Protein AF-A0A9W6T6F3-F1 (afdb_monomer_lite)

Structure (mmCIF, N/CA/C/O backbone):
data_AF-A0A9W6T6F3-F1
#
_entry.id   AF-A0A9W6T6F3-F1
#
loop_
_atom_site.group_PDB
_atom_site.id
_atom_site.type_symbol
_atom_site.label_atom_id
_atom_site.label_alt_id
_atom_site.label_comp_id
_atom_site.label_asym_id
_atom_site.label_entity_id
_atom_site.label_seq_id
_atom_site.pdbx_PDB_ins_code
_atom_site.Cartn_x
_atom_site.Cartn_y
_atom_site.Cartn_z
_atom_site.occupancy
_atom_site.B_iso_or_equiv
_atom_site.auth_seq_id
_atom_site.auth_comp_id
_atom_site.auth_asym_id
_atom_site.auth_atom_id
_atom_site.pdbx_PDB_model_num
ATOM 1 N N . MET A 1 1 ? 25.263 43.872 50.327 1.00 38.81 1 MET A N 1
ATOM 2 C CA . MET A 1 1 ? 26.261 44.652 49.560 1.00 38.81 1 MET A CA 1
ATOM 3 C C . MET A 1 1 ? 26.687 43.837 48.339 1.00 38.81 1 MET A C 1
ATOM 5 O O . MET A 1 1 ? 26.817 42.629 48.491 1.00 38.81 1 MET A O 1
ATOM 9 N N . PRO A 1 2 ? 26.804 44.461 47.153 1.00 44.62 2 PRO A N 1
ATOM 10 C CA . PRO A 1 2 ? 26.973 43.804 45.848 1.00 44.62 2 PRO A CA 1
ATOM 11 C C . PRO A 1 2 ? 28.434 43.376 45.569 1.00 44.62 2 PRO A C 1
ATOM 13 O O . PRO A 1 2 ? 29.329 43.786 46.311 1.00 44.62 2 PRO A O 1
ATOM 16 N N . PRO A 1 3 ? 28.695 42.575 44.512 1.00 45.75 3 PRO A N 1
ATOM 17 C CA . PRO A 1 3 ? 30.033 42.090 44.168 1.00 45.75 3 PRO A CA 1
ATOM 18 C C . PRO A 1 3 ? 30.864 43.145 43.418 1.00 45.75 3 PRO A C 1
ATOM 20 O O . PRO A 1 3 ? 30.320 43.982 42.696 1.00 45.75 3 PRO A O 1
ATOM 23 N N . LYS A 1 4 ? 32.196 43.083 43.561 1.00 58.06 4 LYS A N 1
ATOM 24 C CA . LYS A 1 4 ? 33.154 43.895 42.794 1.00 58.06 4 LYS A CA 1
ATOM 25 C C . LYS A 1 4 ? 33.859 43.046 41.734 1.00 58.06 4 LYS A C 1
ATOM 27 O O . LYS A 1 4 ? 34.394 41.984 42.030 1.00 58.06 4 LYS A O 1
ATOM 32 N N . PHE A 1 5 ? 33.842 43.569 40.515 1.00 41.84 5 PHE A N 1
ATOM 33 C CA . PHE A 1 5 ? 34.559 43.126 39.322 1.00 41.84 5 PHE A CA 1
ATOM 34 C C . PHE A 1 5 ? 36.019 43.616 39.382 1.00 41.84 5 PHE A C 1
ATOM 36 O O . PHE A 1 5 ? 36.250 44.722 39.874 1.00 41.84 5 PHE A O 1
ATOM 43 N N . ASN A 1 6 ? 36.989 42.861 38.852 1.00 54.97 6 ASN A N 1
ATOM 44 C CA . ASN A 1 6 ? 38.306 43.412 38.502 1.00 54.97 6 ASN A CA 1
ATOM 45 C C . ASN A 1 6 ? 38.870 42.745 37.223 1.00 54.97 6 ASN A C 1
ATOM 47 O O . ASN A 1 6 ? 39.080 41.531 37.242 1.00 54.97 6 ASN A O 1
ATOM 51 N N . PRO A 1 7 ? 39.079 43.494 36.121 1.00 57.28 7 PRO A N 1
ATOM 52 C CA . PRO A 1 7 ? 39.635 43.013 34.855 1.00 57.28 7 PRO A CA 1
ATOM 53 C C . PRO A 1 7 ? 41.119 43.406 34.674 1.00 57.28 7 PRO A C 1
ATOM 55 O O . PRO A 1 7 ? 41.606 44.311 35.344 1.00 57.28 7 PRO A O 1
ATOM 58 N N . ASN A 1 8 ? 41.777 42.796 33.680 1.00 40.31 8 ASN A N 1
ATOM 59 C CA . ASN A 1 8 ? 43.206 42.883 33.303 1.00 40.31 8 ASN A CA 1
ATOM 60 C C . ASN A 1 8 ? 44.077 41.883 34.084 1.00 40.31 8 ASN A C 1
ATOM 62 O O . ASN A 1 8 ? 44.026 41.832 35.302 1.00 40.31 8 ASN A O 1
ATOM 66 N N . VAL A 1 9 ? 44.870 41.019 33.442 1.00 48.56 9 VAL A N 1
ATOM 67 C CA . VAL A 1 9 ? 45.949 41.384 32.513 1.00 48.56 9 VAL A CA 1
ATOM 68 C C . VAL A 1 9 ? 46.144 40.306 31.429 1.00 48.56 9 VAL A C 1
ATOM 70 O O . VAL A 1 9 ? 46.293 39.126 31.733 1.00 48.56 9 VAL A O 1
ATOM 73 N N . ASN A 1 10 ? 46.178 40.744 30.166 1.00 43.97 10 ASN A N 1
ATOM 74 C CA . ASN A 1 10 ? 46.785 40.036 29.037 1.00 43.97 10 ASN A CA 1
ATOM 75 C C . ASN A 1 10 ? 48.295 40.301 29.048 1.00 43.97 10 ASN A C 1
ATOM 77 O O . ASN A 1 10 ? 48.679 41.467 28.954 1.00 43.97 10 ASN A O 1
ATOM 81 N N . THR A 1 11 ? 49.132 39.261 29.022 1.00 49.41 11 THR A N 1
ATOM 82 C CA . THR A 1 11 ? 50.500 39.403 28.500 1.00 49.41 11 THR A CA 1
ATOM 83 C C . THR A 1 11 ? 50.929 38.145 27.752 1.00 49.41 11 THR A C 1
ATOM 85 O O . THR A 1 11 ? 51.064 37.062 28.311 1.00 49.41 11 THR A O 1
ATOM 88 N N . PHE A 1 12 ? 51.120 38.338 26.455 1.00 34.88 12 PHE A N 1
ATOM 89 C CA . PHE A 1 12 ? 51.755 37.466 25.480 1.00 34.88 12 PHE A CA 1
ATOM 90 C C . PHE A 1 12 ? 53.239 37.848 25.414 1.00 34.88 12 PHE A C 1
ATOM 92 O O . PHE A 1 12 ? 53.493 39.040 25.276 1.00 34.88 12 PHE A O 1
ATOM 99 N N . GLN A 1 13 ? 54.187 36.899 25.446 1.00 39.44 13 GLN A N 1
ATOM 100 C CA . GLN A 1 13 ? 55.297 36.872 24.473 1.00 39.44 13 GLN A CA 1
ATOM 101 C C . GLN A 1 13 ? 56.114 35.553 24.508 1.00 39.44 13 GLN A C 1
ATOM 103 O O . GLN A 1 13 ? 56.280 34.991 25.589 1.00 39.44 13 GLN A O 1
ATOM 108 N N . PRO A 1 14 ? 56.623 35.064 23.351 1.00 52.16 14 PRO A N 1
ATOM 109 C CA . PRO A 1 14 ? 57.268 33.760 23.170 1.00 52.16 14 PRO A CA 1
ATOM 110 C C . PRO A 1 14 ? 58.794 33.844 22.917 1.00 52.16 14 PRO A C 1
ATOM 112 O O . PRO A 1 14 ? 59.341 34.928 22.725 1.00 52.16 14 PRO A O 1
ATOM 115 N N . GLY A 1 15 ? 59.457 32.683 22.840 1.00 31.61 15 GLY A N 1
ATOM 116 C CA . GLY A 1 15 ? 60.858 32.497 22.412 1.00 31.61 15 GLY A CA 1
ATOM 117 C C . GLY A 1 15 ? 61.603 31.536 23.352 1.00 31.61 15 GLY A C 1
ATOM 118 O O . GLY A 1 15 ? 61.347 31.548 24.547 1.00 31.61 15 GLY A O 1
ATOM 119 N N . GLY A 1 16 ? 62.497 30.652 22.922 1.00 32.59 16 GLY A N 1
ATOM 120 C CA . GLY A 1 16 ? 63.113 30.443 21.622 1.00 32.59 16 GLY A CA 1
ATOM 121 C C . GLY A 1 16 ? 64.000 29.191 21.658 1.00 32.59 16 GLY A C 1
ATOM 122 O O . GLY A 1 16 ? 64.003 28.436 22.630 1.00 32.59 16 GLY A O 1
ATOM 123 N N . ASP A 1 17 ? 64.699 29.000 20.549 1.00 36.06 17 ASP A N 1
ATOM 124 C CA . ASP A 1 17 ? 65.473 27.842 20.110 1.00 36.06 17 ASP A CA 1
ATOM 125 C C . ASP A 1 17 ? 66.563 27.331 21.076 1.00 36.06 17 ASP A C 1
ATOM 127 O O . ASP A 1 17 ? 67.180 28.103 21.807 1.00 36.06 17 ASP A O 1
ATOM 131 N N . ASN A 1 18 ? 66.946 26.054 20.926 1.00 36.19 18 ASN A N 1
ATOM 132 C CA . ASN A 1 18 ? 68.147 25.639 20.168 1.00 36.19 18 ASN A CA 1
ATOM 133 C C . ASN A 1 18 ? 68.889 24.424 20.788 1.00 36.19 18 ASN A C 1
ATOM 135 O O . ASN A 1 18 ? 68.938 24.263 22.001 1.00 36.19 18 ASN A O 1
ATOM 139 N N . GLN A 1 19 ? 69.570 23.682 19.902 1.00 37.19 19 GLN A N 1
ATOM 140 C CA . GLN A 1 19 ? 70.743 22.802 20.110 1.00 37.19 19 GLN A CA 1
ATOM 141 C C . GLN A 1 19 ? 70.561 21.270 20.252 1.00 37.19 19 GLN A C 1
ATOM 143 O O . GLN A 1 19 ? 70.257 20.715 21.302 1.00 37.19 19 GLN A O 1
ATOM 148 N N . ASN A 1 20 ? 70.882 20.611 19.129 1.00 37.75 20 ASN A N 1
ATOM 149 C CA . ASN A 1 20 ? 71.510 19.283 18.955 1.00 37.75 20 ASN A CA 1
ATOM 150 C C . ASN A 1 20 ? 72.975 19.306 19.502 1.00 37.75 20 ASN A C 1
ATOM 152 O O . ASN A 1 20 ? 73.460 20.430 19.676 1.00 37.75 20 ASN A O 1
ATOM 156 N N . PRO A 1 21 ? 73.747 18.191 19.678 1.00 48.75 21 PRO A N 1
ATOM 157 C CA . PRO A 1 21 ? 73.997 17.180 18.624 1.00 48.75 21 PRO A CA 1
ATOM 158 C C . PRO A 1 21 ? 74.399 15.729 19.064 1.00 48.75 21 PRO A C 1
ATOM 160 O O . PRO A 1 21 ? 74.490 15.418 20.244 1.00 48.75 21 PRO A O 1
ATOM 163 N N . GLU A 1 22 ? 74.705 14.895 18.047 1.00 34.09 22 GLU A N 1
ATOM 164 C CA . GLU A 1 22 ? 75.455 13.605 18.034 1.00 34.09 22 GLU A CA 1
ATOM 165 C C . GLU A 1 22 ? 74.744 12.343 18.591 1.00 34.09 22 GLU A C 1
ATOM 167 O O . GLU A 1 22 ? 74.244 12.331 19.702 1.00 34.09 22 GLU A O 1
ATOM 172 N N . GLY A 1 23 ? 74.658 11.189 17.912 1.00 32.69 23 GLY A N 1
ATOM 173 C CA . GLY A 1 23 ? 75.193 10.749 16.628 1.00 32.69 23 GLY A CA 1
ATOM 174 C C . GLY A 1 23 ? 74.804 9.289 16.297 1.00 32.69 23 GLY A C 1
ATOM 175 O O . GLY A 1 23 ? 74.279 8.549 17.123 1.00 32.69 23 GLY A O 1
ATOM 176 N N . SER A 1 24 ? 75.160 8.888 15.074 1.00 33.44 24 SER A N 1
ATOM 177 C CA . SER A 1 24 ? 75.267 7.525 14.517 1.00 33.44 24 SER A CA 1
ATOM 178 C C . SER A 1 24 ? 74.012 6.738 14.068 1.00 33.44 24 SER A C 1
ATOM 180 O O . SER A 1 24 ? 73.214 6.238 14.847 1.00 33.44 24 SER A O 1
ATOM 182 N N . ASN A 1 25 ? 74.037 6.496 12.750 1.00 34.97 25 ASN A N 1
ATOM 183 C CA . ASN A 1 25 ? 73.780 5.246 12.028 1.00 34.97 25 ASN A CA 1
ATOM 184 C C . ASN A 1 25 ? 72.387 4.879 11.470 1.00 34.97 25 ASN A C 1
ATOM 186 O O . ASN A 1 25 ? 71.413 4.664 12.174 1.00 34.97 25 ASN A O 1
ATOM 190 N N . GLN A 1 26 ? 72.458 4.628 10.153 1.00 41.91 26 GLN A N 1
ATOM 191 C CA . GLN A 1 26 ? 71.658 3.748 9.293 1.00 41.91 26 GLN A CA 1
ATOM 192 C C . GLN A 1 26 ? 70.387 4.306 8.631 1.00 41.91 26 GLN A C 1
ATOM 194 O O . GLN A 1 26 ? 69.263 4.217 9.106 1.00 41.91 26 GLN A O 1
ATOM 199 N N . GLN A 1 27 ? 70.653 4.844 7.434 1.00 36.38 27 GLN A N 1
ATOM 200 C CA . GLN A 1 27 ? 69.949 4.623 6.168 1.00 36.38 27 GLN A CA 1
ATOM 201 C C . GLN A 1 27 ? 68.833 3.565 6.161 1.00 36.38 27 GLN A C 1
ATOM 203 O O . GLN A 1 27 ? 69.082 2.389 6.408 1.00 36.38 27 GLN A O 1
ATOM 208 N N . GLY A 1 28 ? 67.691 3.969 5.599 1.00 30.72 28 GLY A N 1
ATOM 209 C CA . GLY A 1 28 ? 67.061 3.177 4.541 1.00 30.72 28 GLY A CA 1
ATOM 210 C C . GLY A 1 28 ? 65.558 2.961 4.675 1.00 30.72 28 GLY A C 1
ATOM 211 O O . GLY A 1 28 ? 65.130 1.992 5.279 1.00 30.72 28 GLY A O 1
ATOM 212 N N . TYR A 1 29 ? 64.805 3.806 3.966 1.00 35.41 29 TYR A N 1
ATOM 213 C CA . TYR A 1 29 ? 63.426 3.619 3.494 1.00 35.41 29 TYR A CA 1
ATOM 214 C C . TYR A 1 29 ? 62.253 3.771 4.487 1.00 35.41 29 TYR A C 1
ATOM 216 O O . TYR A 1 29 ? 61.856 2.870 5.218 1.00 35.41 29 TYR A O 1
ATOM 224 N N . GLN A 1 30 ? 61.652 4.967 4.377 1.00 34.34 30 GLN A N 1
ATOM 225 C CA . GLN A 1 30 ? 60.239 5.329 4.581 1.00 34.34 30 GLN A CA 1
ATOM 226 C C . GLN A 1 30 ? 59.302 4.207 4.087 1.00 34.34 30 GLN A C 1
ATOM 228 O O . GLN A 1 30 ? 59.566 3.620 3.043 1.00 34.34 30 GLN A O 1
ATOM 233 N N . GLY A 1 31 ? 58.214 3.828 4.763 1.00 32.81 31 GLY A N 1
ATOM 234 C CA . GLY A 1 31 ? 57.145 4.631 5.380 1.00 32.81 31 GLY A CA 1
ATOM 235 C C . GLY A 1 31 ? 55.850 4.297 4.607 1.00 32.81 31 GLY A C 1
ATOM 236 O O . GLY A 1 31 ? 55.905 4.127 3.399 1.00 32.81 31 GLY A O 1
ATOM 237 N N . SER A 1 32 ? 54.651 4.134 5.157 1.00 32.06 32 SER A N 1
ATOM 238 C CA . SER A 1 32 ? 54.105 4.399 6.480 1.00 32.06 32 SER A CA 1
ATOM 239 C C . SER A 1 32 ? 52.787 3.612 6.600 1.00 32.06 32 SER A C 1
ATOM 241 O O . SER A 1 32 ? 51.941 3.688 5.710 1.00 32.06 32 SER A O 1
ATOM 243 N N . ASN A 1 33 ? 52.615 2.876 7.699 1.00 37.41 33 ASN A N 1
ATOM 244 C CA . ASN A 1 33 ? 51.303 2.530 8.247 1.00 37.41 33 ASN A CA 1
ATOM 245 C C . ASN A 1 33 ? 50.855 3.717 9.108 1.00 37.41 33 ASN A C 1
ATOM 247 O O . ASN A 1 33 ? 51.635 4.191 9.932 1.00 37.41 33 ASN A O 1
ATOM 251 N N . GLY A 1 34 ? 49.603 4.159 8.985 1.00 29.22 34 GLY A N 1
A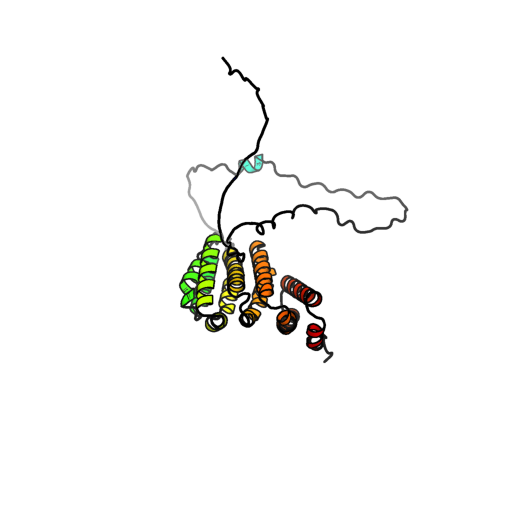TOM 252 C CA . GLY A 1 34 ? 49.098 5.243 9.826 1.00 29.22 34 GLY A CA 1
ATOM 253 C C . GLY A 1 34 ? 47.594 5.446 9.747 1.00 29.22 34 GLY A C 1
ATOM 254 O O . GLY A 1 34 ? 47.107 6.206 8.920 1.00 29.22 34 GLY A O 1
ATOM 255 N N . TYR A 1 35 ? 46.888 4.773 10.653 1.00 30.55 35 TYR A N 1
ATOM 256 C CA . TYR A 1 35 ? 45.537 5.092 11.118 1.00 30.55 35 TYR A CA 1
ATOM 257 C C . TYR A 1 35 ? 45.376 6.579 11.484 1.00 30.55 35 TYR A C 1
ATOM 259 O O . TYR A 1 35 ? 46.282 7.157 12.082 1.00 30.55 35 TYR A O 1
ATOM 267 N N . GLY A 1 36 ? 44.176 7.143 11.286 1.00 28.41 36 GLY A N 1
ATOM 268 C CA . GLY A 1 36 ? 43.765 8.333 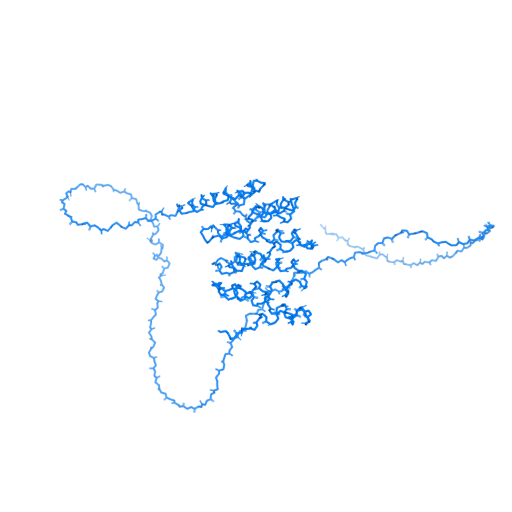12.041 1.00 28.41 36 GLY A CA 1
ATOM 269 C C . GLY A 1 36 ? 42.682 9.221 11.426 1.00 28.41 36 GLY A C 1
ATOM 270 O O . GLY A 1 36 ? 43.001 10.194 10.766 1.00 28.41 36 GLY A O 1
ATOM 271 N N . ASN A 1 37 ? 41.428 8.911 11.768 1.00 29.97 37 ASN A N 1
ATOM 272 C CA . ASN A 1 37 ? 40.358 9.815 12.224 1.00 29.97 37 ASN A CA 1
ATOM 273 C C . ASN A 1 37 ? 39.870 11.054 11.429 1.00 29.97 37 ASN A C 1
ATOM 275 O O . ASN A 1 37 ? 40.621 11.939 11.042 1.00 29.97 37 ASN A O 1
ATOM 279 N N . ASN A 1 38 ? 38.533 11.178 11.491 1.00 29.81 38 ASN A N 1
ATOM 280 C CA . ASN A 1 38 ? 37.675 12.371 11.409 1.00 29.81 38 ASN A CA 1
ATOM 281 C C . ASN A 1 38 ? 37.393 12.984 10.023 1.00 29.81 38 ASN A C 1
ATOM 283 O O . ASN A 1 38 ? 38.204 13.724 9.485 1.00 29.81 38 ASN A O 1
ATOM 287 N N . ASN A 1 39 ? 36.138 12.891 9.553 1.00 32.25 39 ASN A N 1
ATOM 288 C CA . ASN A 1 39 ? 35.155 13.922 9.914 1.00 32.25 39 ASN A CA 1
ATOM 289 C C . ASN A 1 39 ? 33.702 13.590 9.529 1.00 32.25 39 ASN A C 1
ATOM 291 O O . ASN A 1 39 ? 33.406 13.021 8.483 1.00 32.25 39 ASN A O 1
ATOM 295 N N . ASN A 1 40 ? 32.814 14.030 10.417 1.00 32.44 40 ASN A N 1
ATOM 296 C CA . ASN A 1 40 ? 31.362 14.096 10.307 1.00 32.44 40 ASN A CA 1
ATOM 297 C C . ASN A 1 40 ? 30.883 14.962 9.131 1.00 32.44 40 ASN A C 1
ATOM 299 O O . ASN A 1 40 ? 31.429 16.044 8.927 1.00 32.44 40 ASN A O 1
ATOM 303 N N . ASN A 1 41 ? 29.792 14.551 8.472 1.00 30.83 41 ASN A N 1
ATOM 304 C CA . ASN A 1 41 ? 28.571 15.347 8.220 1.00 30.83 41 ASN A CA 1
ATOM 305 C C . ASN A 1 41 ? 27.832 14.824 6.986 1.00 30.83 41 ASN A C 1
ATOM 307 O O . ASN A 1 41 ? 28.167 15.242 5.894 1.00 30.83 41 ASN A O 1
ATOM 311 N N . TYR A 1 42 ? 26.784 14.015 7.164 1.00 31.08 42 TYR A N 1
ATOM 312 C CA . TYR A 1 42 ? 25.580 14.058 6.315 1.00 31.08 42 TYR A CA 1
ATOM 313 C C . TYR A 1 42 ? 24.388 13.518 7.119 1.00 31.08 42 TYR A C 1
ATOM 315 O O . TYR A 1 42 ? 23.842 12.449 6.867 1.00 31.08 42 TYR A O 1
ATOM 323 N N . GLN A 1 43 ? 23.991 14.277 8.141 1.00 32.59 43 GLN A N 1
ATOM 324 C CA . GLN A 1 43 ? 22.685 14.153 8.783 1.00 32.59 43 GLN A CA 1
ATOM 325 C C . GLN A 1 43 ? 22.115 15.559 9.009 1.00 32.59 43 GLN A C 1
ATOM 327 O O . GLN A 1 43 ? 22.799 16.418 9.555 1.00 32.59 43 GLN A O 1
ATOM 332 N N . LYS A 1 44 ? 20.832 15.720 8.647 1.00 31.38 44 LYS A N 1
ATOM 333 C CA . LYS A 1 44 ? 19.933 16.890 8.787 1.00 31.38 44 LYS A CA 1
ATOM 334 C C . LYS A 1 44 ? 19.927 17.903 7.633 1.00 31.38 44 LYS A C 1
ATOM 336 O O . LYS A 1 44 ? 20.756 18.800 7.576 1.00 31.38 44 LYS A O 1
ATOM 341 N N . ASN A 1 45 ? 18.876 17.833 6.807 1.00 29.98 45 ASN A N 1
ATOM 342 C CA . ASN A 1 45 ? 17.872 18.907 6.693 1.00 29.98 45 ASN A CA 1
ATOM 343 C C . ASN A 1 45 ? 16.725 18.509 5.742 1.00 29.98 45 ASN A C 1
ATOM 345 O O . ASN A 1 45 ? 16.771 18.782 4.552 1.00 29.98 45 ASN A O 1
ATOM 349 N N . TYR A 1 46 ? 15.655 17.928 6.289 1.00 31.06 46 TYR A N 1
ATOM 350 C CA . TYR A 1 46 ? 14.319 18.000 5.685 1.00 31.06 46 TYR A CA 1
ATOM 351 C C . TYR A 1 46 ? 13.319 18.349 6.782 1.00 31.06 46 TYR A C 1
ATOM 353 O O . TYR A 1 46 ? 12.622 17.488 7.308 1.00 31.06 46 TYR A O 1
ATOM 361 N N . ASN A 1 47 ? 13.303 19.624 7.178 1.00 33.59 47 ASN A N 1
ATOM 362 C CA . ASN A 1 47 ? 12.115 20.235 7.766 1.00 33.59 47 ASN A CA 1
ATOM 363 C C . ASN A 1 47 ? 12.194 21.772 7.708 1.00 33.59 47 ASN A C 1
ATOM 365 O O . ASN A 1 47 ? 12.783 22.394 8.591 1.00 33.59 47 ASN A O 1
ATOM 369 N N . LYS A 1 48 ? 11.607 22.389 6.672 1.00 30.42 48 LYS A N 1
ATOM 370 C CA . LYS A 1 48 ? 11.008 23.735 6.745 1.00 30.42 48 LYS A CA 1
ATOM 371 C C . LYS A 1 48 ? 10.247 24.086 5.462 1.00 30.42 48 LYS A C 1
ATOM 373 O O . LYS A 1 48 ? 10.735 23.839 4.369 1.00 30.42 48 LYS A O 1
ATOM 378 N N . ASN A 1 49 ? 9.110 24.755 5.664 1.00 30.58 49 ASN A N 1
ATOM 379 C CA . ASN A 1 49 ? 8.267 25.487 4.709 1.00 30.58 49 ASN A CA 1
ATOM 380 C C . ASN A 1 49 ? 7.194 24.715 3.928 1.00 30.58 49 ASN A C 1
ATOM 382 O O . ASN A 1 49 ? 7.288 24.532 2.724 1.00 30.58 49 ASN A O 1
ATOM 386 N N . TYR A 1 50 ? 6.072 24.455 4.605 1.00 29.36 50 TYR A N 1
ATOM 387 C CA . TYR A 1 50 ? 4.745 24.612 3.997 1.00 29.36 50 TYR A CA 1
ATOM 388 C C . TYR A 1 50 ? 3.858 25.436 4.932 1.00 29.36 50 TYR A C 1
ATOM 390 O O . TYR A 1 50 ? 3.049 24.900 5.683 1.00 29.36 50 TYR A O 1
ATOM 398 N N . ASN A 1 51 ? 4.050 26.756 4.913 1.00 33.50 51 ASN A N 1
ATOM 399 C CA . ASN A 1 51 ? 3.008 27.697 5.309 1.00 33.50 51 ASN A CA 1
ATOM 400 C C . ASN A 1 51 ? 3.258 29.057 4.643 1.00 33.50 51 ASN A C 1
ATOM 402 O O . ASN A 1 51 ? 4.010 29.871 5.168 1.00 33.50 51 ASN A O 1
ATOM 406 N N . ASN A 1 52 ? 2.709 29.239 3.440 1.00 31.92 52 ASN A N 1
ATOM 407 C CA . ASN A 1 52 ? 2.249 30.514 2.874 1.00 31.92 52 ASN A CA 1
ATOM 408 C C . ASN A 1 52 ? 1.957 30.326 1.384 1.00 31.92 52 ASN A C 1
ATOM 410 O O . ASN A 1 52 ? 2.856 30.440 0.558 1.00 31.92 52 ASN A O 1
ATOM 414 N N . ASN A 1 53 ? 0.695 30.069 1.042 1.00 29.78 53 ASN A N 1
ATOM 415 C CA . ASN A 1 53 ? 0.105 30.705 -0.133 1.00 29.78 53 ASN A CA 1
ATOM 416 C C . ASN A 1 53 ? -1.426 30.645 -0.057 1.00 29.78 53 ASN A C 1
ATOM 418 O O . ASN A 1 53 ? -2.081 29.810 -0.674 1.00 29.78 53 ASN A O 1
ATOM 422 N N . GLN A 1 54 ? -2.005 31.534 0.750 1.00 34.78 54 GLN A N 1
ATOM 423 C CA . GLN A 1 54 ? -3.297 32.100 0.391 1.00 34.78 54 GLN A CA 1
ATOM 424 C C . GLN A 1 54 ? -3.014 33.397 -0.355 1.00 34.78 54 GLN A C 1
ATOM 426 O O . GLN A 1 54 ? -2.658 34.384 0.281 1.00 34.78 54 GLN A O 1
ATOM 431 N N . GLN A 1 55 ? -3.185 33.398 -1.675 1.00 34.25 55 GLN A N 1
ATOM 432 C CA . GLN A 1 55 ? -3.542 34.607 -2.411 1.00 34.25 55 GLN A CA 1
ATOM 433 C C . GLN A 1 55 ? -4.119 34.267 -3.794 1.00 34.25 55 GLN A C 1
ATOM 435 O O . GLN A 1 55 ? -3.443 33.770 -4.682 1.00 34.25 55 GLN A O 1
ATOM 440 N N . GLN A 1 56 ? -5.418 34.561 -3.902 1.00 30.95 56 GLN A N 1
ATOM 441 C CA . GLN A 1 56 ? -6.084 35.212 -5.032 1.00 30.95 56 GLN A CA 1
ATOM 442 C C . GLN A 1 56 ? -6.007 34.555 -6.420 1.00 30.95 56 GLN A C 1
ATOM 444 O O . GLN A 1 56 ? -5.173 34.881 -7.255 1.00 30.95 56 GLN A O 1
ATOM 449 N N . TYR A 1 57 ? -7.046 33.775 -6.725 1.00 30.16 57 TYR A N 1
ATOM 450 C CA . TYR A 1 57 ? -7.580 33.680 -8.083 1.00 30.16 57 TYR A CA 1
ATOM 451 C C . TYR A 1 57 ? -8.459 34.915 -8.359 1.00 30.16 57 TYR A C 1
ATOM 453 O O . TYR A 1 57 ? -9.553 35.030 -7.805 1.00 30.16 57 TYR A O 1
ATOM 461 N N . GLN A 1 58 ? -7.997 35.835 -9.210 1.00 31.78 58 GLN A N 1
ATOM 462 C CA . GLN A 1 58 ? -8.841 36.845 -9.861 1.00 31.78 58 GLN A CA 1
ATOM 463 C C . GLN A 1 58 ? -8.956 36.508 -11.349 1.00 31.78 58 GLN A C 1
ATOM 465 O O . GLN A 1 58 ? -7.983 36.567 -12.095 1.00 31.78 58 GLN A O 1
ATOM 470 N N . GLY A 1 59 ? -10.166 36.121 -11.755 1.00 31.39 59 GLY A N 1
ATOM 471 C CA . GLY A 1 59 ? -10.552 35.924 -13.146 1.00 31.39 59 GLY A CA 1
ATOM 472 C C . GLY A 1 59 ? -10.988 37.231 -13.817 1.00 31.39 59 GLY A C 1
ATOM 473 O O . GLY A 1 59 ? -11.571 38.111 -13.188 1.00 31.39 59 GLY A O 1
ATOM 474 N N . TYR A 1 60 ? -10.678 37.294 -15.110 1.00 32.50 60 TYR A N 1
ATOM 475 C CA . TYR A 1 60 ? -10.994 38.284 -16.140 1.00 32.50 60 TYR A CA 1
ATOM 476 C C . TYR A 1 60 ? -12.349 39.008 -16.032 1.00 32.50 60 TYR A C 1
ATOM 478 O O . TYR A 1 60 ? -13.379 38.368 -15.840 1.00 32.50 60 TYR A O 1
ATOM 486 N N . ASN A 1 61 ? -12.361 40.316 -16.343 1.00 32.84 61 ASN A N 1
ATOM 487 C CA . ASN A 1 61 ? -13.339 40.870 -17.291 1.00 32.84 61 ASN A CA 1
ATOM 488 C C . ASN A 1 61 ? -12.968 42.265 -17.824 1.00 32.84 61 ASN A C 1
ATOM 490 O O . ASN A 1 61 ? -12.698 43.203 -17.073 1.00 32.84 61 ASN A O 1
ATOM 494 N N . ALA A 1 62 ? -13.007 42.380 -19.153 1.00 33.16 62 ALA A N 1
ATOM 495 C CA . ALA A 1 62 ? -12.879 43.614 -19.913 1.00 33.16 62 ALA A CA 1
ATOM 496 C C . ALA A 1 62 ? -14.124 44.501 -19.728 1.00 33.16 62 ALA A C 1
ATOM 498 O O . ALA A 1 62 ? -15.256 44.018 -19.746 1.00 33.16 62 ALA A O 1
ATOM 499 N N . ARG A 1 63 ? -13.912 45.810 -19.555 1.00 30.80 63 ARG A N 1
ATOM 500 C CA . ARG A 1 63 ? -14.964 46.831 -19.457 1.00 30.80 63 ARG A CA 1
ATOM 501 C C . ARG A 1 63 ? -15.116 47.578 -20.781 1.00 30.80 63 ARG A C 1
ATOM 503 O O . ARG A 1 63 ? -14.180 48.240 -21.217 1.00 30.80 63 ARG A O 1
ATOM 510 N N . THR A 1 64 ? -16.327 47.576 -21.326 1.00 34.31 64 THR A N 1
ATOM 511 C CA . THR A 1 64 ? -16.888 48.679 -22.121 1.00 34.31 64 THR A CA 1
ATOM 512 C C . THR A 1 64 ? -17.888 49.463 -21.250 1.00 34.31 64 THR A C 1
ATOM 514 O O . THR A 1 64 ? -18.488 48.873 -20.347 1.00 34.31 64 THR A O 1
ATOM 517 N N . PRO A 1 65 ? -18.059 50.789 -21.433 1.00 43.09 65 PRO A N 1
ATOM 518 C CA . PRO A 1 65 ? -18.923 51.598 -20.571 1.00 43.09 65 PRO A CA 1
ATOM 519 C C . PRO A 1 65 ? -20.278 51.942 -21.216 1.00 43.09 65 PRO A C 1
ATOM 521 O O . PRO A 1 65 ? -20.333 52.148 -22.425 1.00 43.09 65 PRO A O 1
ATOM 524 N N . THR A 1 66 ? -21.323 52.075 -20.373 1.00 34.81 66 THR A N 1
ATOM 525 C CA . THR A 1 66 ? -22.577 52.902 -20.444 1.00 34.81 66 THR A CA 1
ATOM 526 C C . THR A 1 66 ? -23.824 52.128 -19.910 1.00 34.81 66 THR A C 1
ATOM 528 O O . THR A 1 66 ? -23.695 50.944 -19.615 1.00 34.81 66 THR A O 1
ATOM 531 N N . PRO A 1 67 ? -24.997 52.754 -19.632 1.00 42.69 67 PRO A N 1
ATOM 532 C CA . PRO A 1 67 ? -25.269 53.567 -18.436 1.00 42.69 67 PRO A CA 1
ATOM 533 C C . PRO A 1 67 ? -26.602 53.231 -17.690 1.00 42.69 67 PRO A C 1
ATOM 535 O O . PRO A 1 67 ? -27.521 52.652 -18.246 1.00 42.69 67 PRO A O 1
ATOM 538 N N . LYS A 1 68 ? -26.710 53.715 -16.436 1.00 34.28 68 LYS A N 1
ATOM 539 C CA . LYS A 1 68 ? -27.916 54.102 -15.647 1.00 34.28 68 LYS A CA 1
ATOM 540 C C . LYS A 1 68 ? -29.166 53.181 -15.589 1.00 34.28 68 LYS A C 1
ATOM 542 O O . LYS A 1 68 ? -29.962 53.149 -16.516 1.00 34.28 68 LYS A O 1
ATOM 547 N N . GLY A 1 69 ? -29.482 52.725 -14.364 1.00 33.25 69 GLY A N 1
ATOM 548 C CA . GLY A 1 69 ? -30.852 52.759 -13.811 1.00 33.25 69 GLY A CA 1
ATOM 549 C C . GLY A 1 69 ? -31.447 51.434 -13.306 1.00 33.25 69 GLY A C 1
ATOM 550 O O . GLY A 1 69 ? -31.851 50.618 -14.119 1.00 33.25 69 GLY A O 1
ATOM 551 N N . ALA A 1 70 ? -31.551 51.264 -11.974 1.00 33.19 70 ALA A N 1
ATOM 552 C CA . ALA A 1 70 ? -32.684 50.670 -11.220 1.00 33.19 70 ALA A CA 1
ATOM 553 C C . ALA A 1 70 ? -32.248 50.215 -9.798 1.00 33.19 70 ALA A C 1
ATOM 555 O O . ALA A 1 70 ? -31.209 49.568 -9.666 1.00 33.19 70 ALA A O 1
ATOM 556 N N . PRO A 1 71 ? -33.012 50.503 -8.722 1.00 38.03 71 PRO A N 1
ATOM 557 C CA . PRO A 1 71 ? -32.697 50.033 -7.370 1.00 38.03 71 PRO A CA 1
ATOM 558 C C . PRO A 1 71 ? -33.253 48.621 -7.093 1.00 38.03 71 PRO A C 1
ATOM 560 O O . PRO A 1 71 ? -34.448 48.374 -7.258 1.00 38.03 71 PRO A O 1
ATOM 563 N N . ILE A 1 72 ? -32.412 47.707 -6.591 1.00 37.34 72 ILE A N 1
ATOM 564 C CA . ILE A 1 72 ? -32.835 46.396 -6.064 1.00 37.34 72 ILE A CA 1
ATOM 565 C C . ILE A 1 72 ? -33.019 46.493 -4.541 1.00 37.34 72 ILE A C 1
ATOM 567 O O . ILE A 1 72 ? -32.114 46.889 -3.808 1.00 37.34 72 ILE A O 1
ATOM 571 N N . LYS A 1 73 ? -34.215 46.124 -4.067 1.00 37.53 73 LYS A N 1
ATOM 572 C CA . LYS A 1 73 ? -34.609 46.067 -2.649 1.00 37.53 73 LYS A CA 1
ATOM 573 C C . LYS A 1 73 ? -33.858 44.948 -1.912 1.00 37.53 73 LYS A C 1
ATOM 575 O O . LYS A 1 73 ? -33.995 43.780 -2.265 1.00 37.53 73 LYS A O 1
ATOM 580 N N . ALA A 1 74 ? -33.142 45.293 -0.842 1.00 33.62 74 ALA A N 1
ATOM 581 C CA . ALA A 1 74 ? -32.550 44.337 0.093 1.00 33.62 74 ALA A CA 1
ATOM 582 C C . ALA A 1 74 ? -33.619 43.751 1.042 1.00 33.62 74 ALA A C 1
ATOM 584 O O . ALA A 1 74 ? -34.358 44.494 1.692 1.00 33.62 74 ALA A O 1
ATOM 585 N N . LYS A 1 75 ? -33.696 42.417 1.145 1.00 41.22 75 LYS A N 1
ATOM 586 C CA . LYS A 1 75 ? -34.473 41.712 2.178 1.00 41.22 75 LYS A CA 1
ATOM 587 C C . LYS A 1 75 ? -33.609 41.523 3.438 1.00 41.22 75 LYS A C 1
ATOM 589 O O . LYS A 1 75 ? -32.558 40.894 3.373 1.00 41.22 75 LYS A O 1
ATOM 594 N N . LYS A 1 76 ? -34.094 42.062 4.569 1.00 38.72 76 LYS A N 1
ATOM 595 C CA . LYS A 1 76 ? -33.790 41.674 5.972 1.00 38.72 76 LYS A CA 1
ATOM 596 C C . LYS A 1 76 ? -33.757 40.136 6.086 1.00 38.72 76 LYS A C 1
ATOM 598 O O . LYS A 1 76 ? -34.603 39.500 5.473 1.00 38.72 76 LYS A O 1
ATOM 603 N N . GLY A 1 77 ? -32.888 39.449 6.823 1.00 31.80 77 GLY A N 1
ATOM 604 C CA . GLY A 1 77 ? -32.129 39.774 8.030 1.00 31.80 77 GLY A CA 1
ATOM 605 C C . GLY A 1 77 ? -32.410 38.647 9.037 1.00 31.80 77 GLY A C 1
ATOM 606 O O . GLY A 1 77 ? -33.484 38.640 9.631 1.00 31.80 77 GLY A O 1
ATOM 607 N N . ASN A 1 78 ? -31.498 37.678 9.191 1.00 41.88 78 ASN A N 1
ATOM 608 C CA . ASN A 1 78 ? -31.617 36.622 10.205 1.00 41.88 78 ASN A CA 1
ATOM 609 C C . ASN A 1 78 ? -31.202 37.191 11.569 1.00 41.88 78 ASN A C 1
ATOM 611 O O . ASN A 1 78 ? -30.056 37.603 11.746 1.00 41.88 78 ASN A O 1
ATOM 615 N N . LYS A 1 79 ? -32.138 37.232 12.524 1.00 45.81 79 LYS A N 1
ATOM 616 C CA . LYS A 1 79 ? -31.858 37.559 13.928 1.00 45.81 79 LYS A CA 1
ATOM 617 C C . LYS A 1 79 ? -31.137 36.380 14.585 1.00 45.81 79 LYS A C 1
ATOM 619 O O . LYS A 1 79 ? -31.621 35.254 14.516 1.00 45.81 79 LYS A O 1
ATOM 624 N N . MET A 1 80 ? -30.003 36.657 15.222 1.00 46.94 80 MET A N 1
ATOM 625 C CA . MET A 1 80 ? -29.339 35.725 16.133 1.00 46.94 80 MET A CA 1
ATOM 626 C C . MET A 1 80 ? -30.129 35.649 17.445 1.00 46.94 80 MET A C 1
ATOM 628 O O . MET A 1 80 ? -30.584 36.674 17.952 1.00 46.94 80 MET A O 1
ATOM 632 N N . VAL A 1 81 ? -30.318 34.433 17.953 1.00 56.38 81 VAL A N 1
ATOM 633 C CA . VAL A 1 81 ? -30.971 34.154 19.239 1.00 56.38 81 VAL A CA 1
ATOM 634 C C . VAL A 1 81 ? -30.012 34.556 20.365 1.00 56.38 81 VAL A C 1
ATOM 636 O O . VAL A 1 81 ? -28.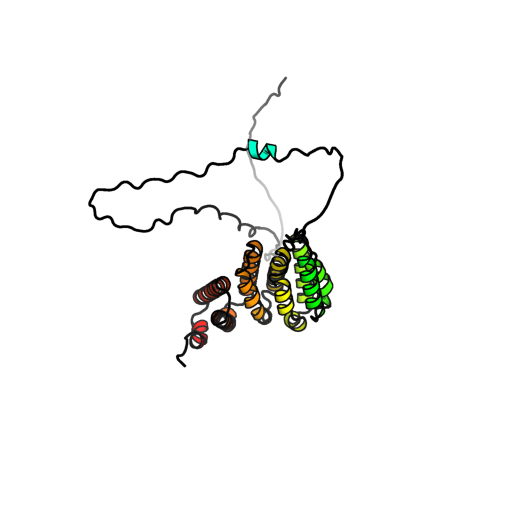815 34.284 20.272 1.00 56.38 81 VAL A O 1
ATOM 639 N N . SER A 1 82 ? -30.522 35.260 21.381 1.00 61.81 82 SER A N 1
ATOM 640 C CA . SER A 1 82 ? -29.723 35.766 22.506 1.00 61.81 82 SER A CA 1
ATOM 641 C C . SER A 1 82 ? -29.237 34.623 23.398 1.00 61.81 82 SER A C 1
ATOM 643 O O . SER A 1 82 ? -29.953 33.646 23.611 1.00 61.81 82 SER A O 1
ATOM 645 N N . ILE A 1 83 ? -28.039 34.784 23.965 1.00 53.66 83 ILE A N 1
ATOM 646 C CA . ILE A 1 83 ? -27.415 33.849 24.912 1.00 53.66 83 ILE A CA 1
ATOM 647 C C . ILE A 1 83 ? -28.301 33.596 26.151 1.00 53.66 83 ILE A C 1
ATOM 649 O O . ILE A 1 83 ? -28.256 32.518 26.740 1.00 53.66 83 ILE A O 1
ATOM 653 N N . ASP A 1 84 ? -29.167 34.554 26.490 1.00 64.62 84 ASP A N 1
ATOM 654 C CA . ASP A 1 84 ? -30.081 34.472 27.633 1.00 64.62 84 ASP A CA 1
ATOM 655 C C . ASP A 1 84 ? -31.231 33.472 27.413 1.00 64.62 84 ASP A C 1
ATOM 657 O O . ASP A 1 84 ? -31.684 32.836 28.365 1.00 64.62 84 ASP A O 1
ATOM 661 N N . ASP A 1 85 ? -31.670 33.270 26.162 1.00 59.81 85 ASP A N 1
ATOM 662 C CA . ASP A 1 85 ? -32.687 32.257 25.827 1.00 59.81 85 ASP A CA 1
ATOM 663 C C . ASP A 1 85 ? -32.110 30.836 25.906 1.00 59.81 85 ASP A C 1
ATOM 665 O O . ASP A 1 85 ? -32.820 29.887 26.236 1.00 59.81 85 ASP A O 1
ATOM 669 N N . PHE A 1 86 ? -30.805 30.679 25.661 1.00 60.38 86 PHE A N 1
ATOM 670 C CA . PHE A 1 86 ? -30.119 29.394 25.801 1.00 60.38 86 PHE A CA 1
ATOM 671 C C . PHE A 1 86 ? -29.955 29.001 27.276 1.00 60.38 86 PHE A C 1
ATOM 673 O O . PHE A 1 86 ? -30.164 27.844 27.636 1.00 60.38 86 PHE A O 1
ATOM 680 N N . LEU A 1 87 ? -29.667 29.964 28.154 1.00 58.28 87 LEU A N 1
ATOM 681 C CA . LEU A 1 87 ? -29.487 29.709 29.587 1.00 58.28 87 LEU A CA 1
ATOM 682 C C . LEU A 1 87 ? -30.795 29.332 30.302 1.00 58.28 87 LEU A C 1
ATOM 684 O O . LEU A 1 87 ? -30.771 28.500 31.205 1.00 58.28 87 LEU A O 1
ATOM 688 N N . LYS A 1 88 ? -31.949 29.834 29.842 1.00 60.25 88 LYS A N 1
ATOM 689 C CA . LYS A 1 88 ? -33.269 29.458 30.385 1.00 60.25 88 LYS A CA 1
ATOM 690 C C . LYS A 1 88 ? -33.696 28.014 30.115 1.00 60.25 88 LYS A C 1
ATOM 692 O O . LYS A 1 88 ? -34.644 27.546 30.735 1.00 60.25 88 LYS A O 1
ATOM 697 N N . THR A 1 89 ? -33.023 27.298 29.214 1.00 59.25 89 THR A N 1
ATOM 698 C CA . THR A 1 89 ? -33.347 25.889 28.912 1.00 59.25 89 THR A CA 1
ATOM 699 C C . THR A 1 89 ? -32.528 24.877 29.718 1.00 59.25 89 THR A C 1
ATOM 701 O O . THR A 1 89 ? -32.724 23.678 29.541 1.00 59.25 89 THR A O 1
ATOM 704 N N . GLN A 1 90 ? -31.641 25.328 30.618 1.00 46.38 90 GLN A N 1
ATOM 705 C CA . GLN A 1 90 ? -30.771 24.449 31.413 1.00 46.38 90 GLN A CA 1
ATOM 706 C C . GLN A 1 90 ? -31.118 24.344 32.909 1.00 46.38 90 GLN A C 1
ATOM 708 O O . GLN A 1 90 ? -30.356 23.728 33.653 1.00 46.38 90 GLN A O 1
ATOM 713 N N . GLU A 1 91 ? -32.250 24.873 33.379 1.00 40.53 91 GLU A N 1
ATOM 714 C CA . GLU A 1 91 ? -32.640 24.668 34.782 1.00 40.53 91 GLU A CA 1
ATOM 715 C C . GLU A 1 91 ? -33.333 23.301 35.000 1.00 40.53 91 GLU A C 1
ATOM 717 O O . GLU A 1 91 ? -34.274 22.965 34.274 1.00 40.53 91 GLU A O 1
ATOM 722 N N . PRO A 1 92 ? -32.894 22.487 35.984 1.00 40.25 92 PRO A N 1
ATOM 723 C CA . PRO A 1 92 ? -33.512 21.204 36.308 1.00 40.25 92 PRO A CA 1
ATOM 724 C C . PRO A 1 92 ? -34.780 21.389 37.159 1.00 40.25 92 PRO A C 1
ATOM 726 O O . PRO A 1 92 ? -34.742 21.988 38.231 1.00 40.25 92 PRO A O 1
ATOM 729 N N . ALA A 1 93 ? -35.901 20.830 36.697 1.00 39.72 93 ALA A N 1
ATOM 730 C CA . ALA A 1 93 ? -37.175 20.842 37.414 1.00 39.72 93 ALA A CA 1
ATOM 731 C C . ALA A 1 93 ? -37.191 19.845 38.592 1.00 39.72 93 ALA A C 1
ATOM 733 O O . ALA A 1 93 ? -36.857 18.669 38.439 1.00 39.72 93 ALA A O 1
ATOM 734 N N . THR A 1 94 ? -37.624 20.316 39.762 1.00 35.75 94 THR A N 1
ATOM 735 C CA . THR A 1 94 ? -37.992 19.520 40.946 1.00 35.75 94 THR A CA 1
ATOM 736 C C . THR A 1 94 ? -39.369 18.852 40.774 1.00 35.75 94 THR A C 1
ATOM 738 O O . THR A 1 94 ? -40.243 19.464 40.161 1.00 35.75 94 THR A O 1
ATOM 741 N N . PRO A 1 95 ? -39.613 17.640 41.317 1.00 43.56 95 PRO A N 1
ATOM 742 C CA . PRO A 1 95 ? -40.903 16.959 41.187 1.00 43.56 95 PRO A CA 1
ATOM 743 C C . PRO A 1 95 ? -41.854 17.246 42.368 1.00 43.56 95 PRO A C 1
ATOM 745 O O . PRO A 1 95 ? -41.466 17.087 43.524 1.00 43.56 95 PRO A O 1
ATOM 748 N N . GLU A 1 96 ? -43.115 17.576 42.071 1.00 37.50 96 GLU A N 1
ATOM 749 C CA . GLU A 1 96 ? -44.265 17.492 42.994 1.00 37.50 96 GLU A CA 1
ATOM 750 C C . GLU A 1 96 ? -45.281 16.435 42.490 1.00 37.50 96 GLU A C 1
ATOM 752 O O . GLU A 1 96 ? -45.334 16.199 41.277 1.00 37.50 96 GLU A O 1
ATOM 757 N N . PRO A 1 97 ? -46.065 15.769 43.370 1.00 47.59 97 PRO A N 1
ATOM 758 C CA . PRO A 1 97 ? -46.980 14.684 42.992 1.00 47.59 97 PRO A CA 1
ATOM 759 C C . PRO A 1 97 ? -48.482 15.067 42.996 1.00 47.59 97 PRO A C 1
ATOM 761 O O . PRO A 1 97 ? -48.858 16.131 43.473 1.00 47.59 97 PRO A O 1
ATOM 764 N N . GLU A 1 98 ? -49.314 14.101 42.556 1.00 35.66 98 GLU A N 1
ATOM 765 C CA . GLU A 1 98 ? -50.802 14.022 42.549 1.00 35.66 98 GLU A CA 1
ATOM 766 C C . GLU A 1 98 ? -51.486 14.558 41.262 1.00 35.66 98 GLU A C 1
ATOM 768 O O . GLU A 1 98 ? -51.100 15.585 40.730 1.00 35.66 98 GLU A O 1
ATOM 773 N N . SER A 1 99 ? -52.495 13.938 40.628 1.00 32.66 99 SER A N 1
ATOM 774 C CA . SER A 1 99 ? -53.515 12.951 41.020 1.00 32.66 99 SER A CA 1
ATOM 775 C C . SER A 1 99 ? -54.143 12.260 39.777 1.00 32.66 99 SER A C 1
ATOM 777 O O . SER A 1 99 ? -53.862 12.605 38.631 1.00 32.66 99 SER A O 1
ATOM 779 N N . LEU A 1 100 ? -54.970 11.242 40.036 1.00 35.16 100 LEU A N 1
ATOM 780 C CA . LEU A 1 100 ? -55.647 10.305 39.123 1.00 35.16 100 LEU A CA 1
ATOM 781 C C . LEU A 1 100 ? -56.823 10.925 38.325 1.00 35.16 100 LEU A C 1
ATOM 783 O O . LEU A 1 100 ? -57.515 11.782 38.863 1.00 35.16 100 LEU A O 1
ATOM 787 N N . VAL A 1 101 ? -57.130 10.375 37.130 1.00 32.56 101 VAL A N 1
ATOM 788 C CA . VAL A 1 101 ? -58.457 9.846 36.672 1.00 32.56 101 VAL A CA 1
ATOM 789 C C . VAL A 1 101 ? -58.668 9.919 35.131 1.00 32.56 101 VAL A C 1
ATOM 791 O O . VAL A 1 101 ? -58.561 10.974 34.522 1.00 32.56 101 VAL A O 1
ATOM 794 N N . ALA A 1 102 ? -59.086 8.763 34.582 1.00 33.34 102 ALA A N 1
ATOM 795 C CA . ALA A 1 102 ? -59.899 8.465 33.379 1.00 33.34 102 ALA A CA 1
ATOM 796 C C . ALA A 1 102 ? -59.333 8.506 31.929 1.00 33.34 102 ALA A C 1
ATOM 798 O O . ALA A 1 102 ? -58.949 9.527 31.376 1.00 33.34 102 ALA A O 1
ATOM 799 N N . THR A 1 103 ? -59.427 7.321 31.308 1.00 37.16 103 THR A N 1
ATOM 800 C CA . THR A 1 103 ? -59.373 6.891 29.886 1.00 37.16 103 THR A CA 1
ATOM 801 C C . THR A 1 103 ? -60.672 7.212 29.105 1.00 37.16 103 THR A C 1
ATOM 803 O O . THR A 1 103 ? -61.623 7.633 29.764 1.00 37.16 103 THR A O 1
ATOM 806 N N . PRO A 1 104 ? -60.873 6.805 27.822 1.00 54.50 104 PRO A N 1
ATOM 807 C CA . PRO A 1 104 ? -59.963 6.458 26.706 1.00 54.50 104 PRO A CA 1
ATOM 808 C C . PRO A 1 104 ? -60.293 7.246 25.405 1.00 54.50 104 PRO A C 1
ATOM 810 O O . PRO A 1 104 ? -61.391 7.758 25.266 1.00 54.50 104 PRO A O 1
ATOM 813 N N . ASP A 1 105 ? -59.391 7.289 24.417 1.00 33.25 105 ASP A N 1
ATOM 814 C CA . ASP A 1 105 ? -59.775 7.050 23.012 1.00 33.25 105 ASP A CA 1
ATOM 815 C C . ASP A 1 105 ? -58.559 6.934 22.083 1.00 33.25 105 ASP A C 1
ATOM 817 O O . ASP A 1 105 ? -57.538 7.609 22.202 1.00 33.25 105 ASP A O 1
ATOM 821 N N . SER A 1 106 ? -58.696 5.984 21.171 1.00 40.38 106 SER A N 1
ATOM 822 C CA . SER A 1 106 ? -57.779 5.541 20.130 1.00 40.38 106 SER A CA 1
ATOM 823 C C . SER A 1 106 ? -57.297 6.645 19.180 1.00 40.38 106 SER A C 1
ATOM 825 O O . SER A 1 106 ? -58.122 7.354 18.618 1.00 40.38 106 SER A O 1
ATOM 827 N N . LEU A 1 107 ? -56.002 6.662 18.839 1.00 37.38 107 LEU A N 1
ATOM 828 C CA . LEU A 1 107 ? -55.560 6.329 17.477 1.00 37.38 107 LEU A CA 1
ATOM 829 C C . LEU A 1 107 ? -54.040 6.102 17.413 1.00 37.38 107 LEU A C 1
ATOM 831 O O . LEU A 1 107 ? -53.222 6.813 17.986 1.00 37.38 107 LEU A O 1
ATOM 835 N N . SER A 1 108 ? -53.705 5.039 16.701 1.00 42.53 108 SER A N 1
ATOM 836 C CA . SER A 1 108 ? -52.401 4.435 16.475 1.00 42.53 108 SER A CA 1
ATOM 837 C C . SER A 1 108 ? -51.433 5.282 15.644 1.00 42.53 108 SER A C 1
ATOM 839 O O . SER A 1 108 ? -51.818 5.821 14.609 1.00 42.53 108 SER A O 1
ATOM 841 N N . GLY A 1 109 ? -50.143 5.182 15.981 1.00 43.41 109 GLY A N 1
ATOM 842 C CA . GLY A 1 109 ? -49.112 5.018 14.953 1.00 43.41 109 GLY A CA 1
ATOM 843 C C . GLY A 1 109 ? -48.163 6.185 14.716 1.00 43.41 109 GLY A C 1
ATOM 844 O O . GLY A 1 109 ? -47.999 6.589 13.576 1.00 43.41 109 GLY A O 1
ATOM 845 N N . MET A 1 110 ? -47.458 6.663 15.742 1.00 45.81 110 MET A N 1
ATOM 846 C CA . MET A 1 110 ? -46.181 7.364 15.549 1.00 45.81 110 MET A CA 1
ATOM 847 C C . MET A 1 110 ? -45.206 6.954 16.654 1.00 45.81 110 MET A C 1
ATOM 849 O O . MET A 1 110 ? -45.007 7.641 17.650 1.00 45.81 110 MET A O 1
ATOM 853 N N . SER A 1 111 ? -44.603 5.777 16.480 1.00 42.84 111 SER A N 1
ATOM 854 C CA . SER A 1 111 ? -43.378 5.415 17.187 1.00 42.84 111 SER A CA 1
ATOM 855 C C . SER A 1 111 ? -42.240 6.229 16.580 1.00 42.84 111 SER A C 1
ATOM 857 O O . SER A 1 111 ? -41.659 5.835 15.573 1.00 42.84 111 SER A O 1
ATOM 859 N N . THR A 1 112 ? -41.923 7.379 17.163 1.00 52.31 112 THR A N 1
ATOM 860 C CA . THR A 1 112 ? -40.622 8.016 16.945 1.00 52.31 112 THR A CA 1
ATOM 861 C C . THR A 1 112 ? -39.588 7.096 17.598 1.00 52.31 112 THR A C 1
ATOM 863 O O . THR A 1 112 ? -39.629 6.948 18.823 1.00 52.31 112 THR A O 1
ATOM 866 N N . PRO A 1 113 ? -38.690 6.412 16.861 1.00 43.28 113 PRO A N 1
ATOM 867 C CA . PRO A 1 113 ? -37.671 5.628 17.528 1.00 43.28 113 PRO A CA 1
ATOM 868 C C . PRO A 1 113 ? -36.703 6.625 18.158 1.00 43.28 113 PRO A C 1
ATOM 870 O O . PRO A 1 113 ? -36.001 7.355 17.459 1.00 43.28 113 PRO A O 1
ATOM 873 N N . MET A 1 114 ? -36.661 6.664 19.489 1.00 44.75 114 MET A N 1
ATOM 874 C CA . MET A 1 114 ? -35.504 7.211 20.181 1.00 44.75 114 MET A CA 1
ATOM 875 C C . MET A 1 114 ? -34.311 6.330 19.820 1.00 44.75 114 MET A C 1
ATOM 877 O O . MET A 1 114 ? -34.102 5.259 20.390 1.00 44.75 114 MET A O 1
ATOM 881 N N . SER A 1 115 ? -33.536 6.752 18.828 1.00 43.16 115 SER A N 1
ATOM 882 C CA . SER A 1 115 ? -32.273 6.118 18.499 1.00 43.16 115 SER A CA 1
ATOM 883 C C . SER A 1 115 ? -31.236 6.493 19.558 1.00 43.16 115 SER A C 1
ATOM 885 O O . SER A 1 115 ? -30.360 7.317 19.318 1.00 43.16 115 SER A O 1
ATOM 887 N N . HIS A 1 116 ? -31.249 5.786 20.687 1.00 43.22 116 HIS A N 1
ATOM 888 C CA . HIS A 1 116 ? -30.016 5.450 21.410 1.00 43.22 116 HIS A CA 1
ATOM 889 C C . HIS A 1 116 ? -29.236 4.348 20.659 1.00 43.22 116 HIS A C 1
ATOM 891 O O . HIS A 1 116 ? -28.655 3.446 21.250 1.00 43.22 116 HIS A O 1
ATOM 897 N N . ALA A 1 117 ? -29.220 4.410 19.323 1.00 47.69 117 ALA A N 1
ATOM 898 C CA . ALA A 1 117 ? -28.509 3.494 18.438 1.00 47.69 117 ALA A CA 1
ATOM 899 C C . ALA A 1 117 ? -27.134 4.069 18.069 1.00 47.69 117 ALA A C 1
ATOM 901 O O . ALA A 1 117 ? -26.742 4.117 16.907 1.00 47.69 117 ALA A O 1
ATOM 902 N N . ALA A 1 118 ? -26.393 4.527 19.070 1.00 49.69 118 ALA A N 1
ATOM 903 C CA . ALA A 1 118 ? -24.961 4.721 18.949 1.00 49.69 118 ALA A CA 1
ATOM 904 C C . ALA A 1 118 ? -24.314 3.523 19.649 1.00 49.69 118 ALA A C 1
ATOM 906 O O . ALA A 1 118 ? -24.250 3.533 20.873 1.00 49.69 118 ALA A O 1
ATOM 907 N N . SER A 1 119 ? -23.937 2.475 18.892 1.00 46.53 119 SER A N 1
ATOM 908 C CA . SER A 1 119 ? -22.810 1.536 19.163 1.00 46.53 119 SER A CA 1
ATOM 909 C C . SER A 1 119 ? -22.979 0.113 18.599 1.00 46.53 119 SER A C 1
ATOM 911 O O . SER A 1 119 ? -22.010 -0.640 18.561 1.00 46.53 119 SER A O 1
ATOM 913 N N . THR A 1 120 ? -24.150 -0.294 18.106 1.00 47.25 120 THR A N 1
ATOM 914 C CA . THR A 1 120 ? -24.375 -1.696 17.683 1.00 47.25 120 THR A CA 1
ATOM 915 C C . THR A 1 120 ? -23.824 -2.049 16.294 1.00 47.25 120 THR A C 1
ATOM 917 O O . THR A 1 120 ? -23.576 -3.220 16.015 1.00 47.25 120 THR A O 1
ATOM 920 N N . SER A 1 121 ? -23.582 -1.067 15.418 1.00 50.75 121 SER A N 1
ATOM 921 C CA . SER A 1 121 ? -23.039 -1.310 14.068 1.00 50.75 121 SER A CA 1
ATOM 922 C C . SER A 1 121 ? -21.533 -1.599 14.063 1.00 50.75 121 SER A C 1
ATOM 924 O O . SER A 1 121 ? -21.065 -2.395 13.247 1.00 50.75 121 SER A O 1
ATOM 926 N N . SER A 1 122 ? -20.787 -1.006 14.999 1.00 54.97 122 SER A N 1
ATOM 927 C CA . SER A 1 122 ? -19.338 -1.178 15.154 1.00 54.97 122 SER A CA 1
ATOM 928 C C . SER A 1 122 ? -18.967 -2.610 15.551 1.00 54.97 122 SER A C 1
ATOM 930 O O . SER A 1 122 ? -17.986 -3.161 15.060 1.00 54.97 122 SER A O 1
ATOM 932 N N . LEU A 1 123 ? -19.779 -3.251 16.398 1.00 56.56 123 LEU A N 1
ATOM 933 C CA . LEU A 1 123 ? -19.546 -4.629 16.847 1.00 56.56 123 LEU A CA 1
ATOM 934 C C . LEU A 1 123 ? -19.741 -5.643 15.707 1.00 56.56 123 LEU A C 1
ATOM 936 O O . LEU A 1 123 ? -18.930 -6.553 15.530 1.00 56.56 123 LEU A O 1
ATOM 940 N N . ALA A 1 124 ? -20.774 -5.455 14.882 1.00 60.59 124 ALA A N 1
ATOM 941 C CA . ALA A 1 124 ? -21.053 -6.335 13.747 1.00 60.59 124 ALA A CA 1
ATOM 942 C C . ALA A 1 124 ? -19.999 -6.216 12.626 1.00 60.59 124 ALA A C 1
ATOM 944 O O . ALA A 1 124 ? -19.647 -7.214 11.983 1.00 60.59 124 ALA A O 1
ATOM 945 N N . SER A 1 125 ? -19.464 -5.010 12.384 1.00 61.84 125 SER A N 1
ATOM 946 C CA . SER A 1 125 ? -18.424 -4.791 11.372 1.00 61.84 125 SER A CA 1
ATOM 947 C C . SER A 1 125 ? -17.075 -5.388 11.783 1.00 61.84 125 SER A C 1
ATOM 949 O O . SER A 1 125 ? -16.434 -6.016 10.937 1.00 61.84 125 SER A O 1
ATOM 951 N N . MET A 1 126 ? -16.699 -5.293 13.063 1.00 69.06 126 MET A N 1
ATOM 952 C CA . MET A 1 126 ? -15.484 -5.916 13.609 1.00 69.06 126 MET A CA 1
ATOM 953 C C . MET A 1 126 ? -15.561 -7.447 13.617 1.00 69.06 126 MET A C 1
ATOM 955 O O . MET A 1 126 ? -14.621 -8.112 13.190 1.00 69.06 126 MET A O 1
ATOM 959 N N . ALA A 1 127 ? -16.702 -8.027 14.007 1.00 72.75 127 ALA A N 1
ATOM 960 C CA . ALA A 1 127 ? -16.899 -9.477 13.943 1.00 72.75 127 ALA A CA 1
ATOM 961 C C . ALA A 1 127 ? -16.745 -10.008 12.506 1.00 72.75 127 ALA A C 1
ATOM 963 O O . ALA A 1 127 ? -16.046 -10.992 12.269 1.00 72.75 127 ALA A O 1
ATOM 964 N N . SER A 1 128 ? -17.317 -9.296 11.528 1.00 70.56 128 SER A N 1
ATOM 965 C CA . SER A 1 128 ? -17.181 -9.645 10.108 1.00 70.56 128 SER A CA 1
ATOM 966 C C . SER A 1 128 ? -15.730 -9.593 9.613 1.00 70.56 128 SER A C 1
ATOM 968 O O . SER A 1 128 ? -15.355 -10.375 8.740 1.00 70.56 128 SER A O 1
ATOM 970 N N . LEU A 1 129 ? -14.936 -8.643 10.117 1.00 76.50 129 LEU A N 1
ATOM 971 C CA . LEU A 1 129 ? -13.522 -8.494 9.777 1.00 76.50 129 LEU A CA 1
ATOM 972 C C . LEU A 1 129 ? -12.702 -9.652 10.353 1.00 76.50 129 LEU A C 1
ATOM 974 O O . LEU A 1 129 ? -11.954 -10.288 9.614 1.00 76.50 129 LEU A O 1
ATOM 978 N N . ASN A 1 130 ? -12.932 -9.998 11.621 1.00 79.25 130 ASN A N 1
ATOM 979 C CA . ASN A 1 130 ? -12.301 -11.151 12.259 1.00 79.25 130 ASN A CA 1
ATOM 980 C C . ASN A 1 130 ? -12.620 -12.461 11.532 1.00 79.25 130 ASN A C 1
ATOM 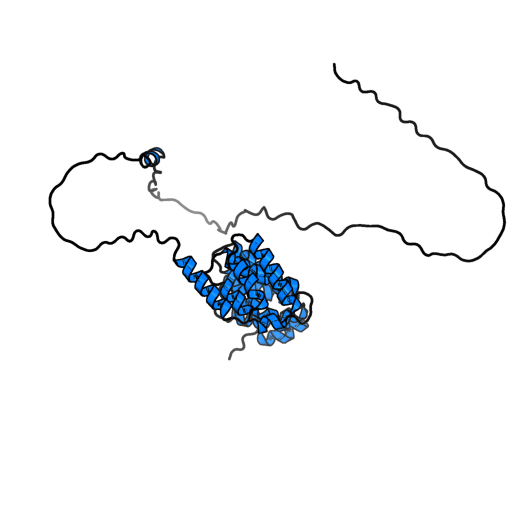982 O O . ASN A 1 130 ? -11.709 -13.236 11.254 1.00 79.25 130 ASN A O 1
ATOM 986 N N . THR A 1 131 ? -13.876 -12.692 11.136 1.00 79.25 131 THR A N 1
ATOM 987 C CA . THR A 1 131 ? -14.228 -13.864 10.318 1.00 79.25 131 THR A CA 1
ATOM 988 C C . THR A 1 131 ? -13.526 -13.852 8.959 1.00 79.25 131 THR A C 1
ATOM 990 O O . THR A 1 131 ? -13.127 -14.906 8.474 1.00 79.25 131 THR A O 1
ATOM 993 N N . ALA A 1 132 ? -13.372 -12.685 8.323 1.00 76.56 132 ALA A N 1
ATOM 994 C CA . ALA A 1 132 ? -12.665 -12.583 7.049 1.00 76.56 132 ALA A CA 1
ATOM 995 C C . ALA A 1 132 ? -11.176 -12.922 7.199 1.00 76.56 132 ALA A C 1
ATOM 997 O O . ALA A 1 132 ? -10.666 -13.682 6.389 1.00 76.56 132 ALA A O 1
ATOM 998 N N . LEU A 1 133 ? -10.503 -12.430 8.244 1.00 78.69 133 LEU A N 1
ATOM 999 C CA . LEU A 1 133 ? -9.089 -12.736 8.484 1.00 78.69 133 LEU A CA 1
ATOM 1000 C C . LEU A 1 133 ? -8.860 -14.184 8.930 1.00 78.69 133 LEU A C 1
ATOM 1002 O O . LEU A 1 133 ? -7.880 -14.787 8.517 1.00 78.69 133 LEU A O 1
ATOM 1006 N N . GLN A 1 134 ? -9.773 -14.773 9.708 1.00 74.94 134 GLN A N 1
ATOM 1007 C CA . GLN A 1 134 ? -9.699 -16.190 10.096 1.00 74.94 134 GLN A CA 1
ATOM 1008 C C . GLN A 1 134 ? -9.804 -17.152 8.907 1.00 74.94 134 GLN A C 1
ATOM 1010 O O . GLN A 1 134 ? -9.335 -18.281 8.998 1.00 74.94 134 GLN A O 1
ATOM 1015 N N . LYS A 1 135 ? -10.438 -16.725 7.810 1.00 73.94 135 LYS A N 1
ATOM 1016 C CA . LYS A 1 135 ? -10.521 -17.511 6.572 1.00 73.94 135 LYS A CA 1
ATOM 1017 C C . LYS A 1 135 ? -9.238 -17.458 5.741 1.00 73.94 135 LYS A C 1
ATOM 1019 O O . LYS A 1 135 ? -9.095 -18.277 4.841 1.00 73.94 135 LYS A O 1
ATOM 1024 N N . LEU A 1 136 ? -8.347 -16.506 6.011 1.00 76.00 136 LEU A N 1
ATOM 1025 C CA . LEU A 1 136 ? -7.076 -16.361 5.305 1.00 76.00 136 LEU A CA 1
ATOM 1026 C C . LEU A 1 136 ? -6.004 -17.204 6.011 1.00 76.00 136 LEU A C 1
ATOM 1028 O O . LEU A 1 136 ? -5.988 -17.311 7.237 1.00 76.00 136 LEU A O 1
ATOM 1032 N N . SER A 1 137 ? -5.089 -17.792 5.243 1.00 66.44 137 SER A N 1
ATOM 1033 C CA . SER A 1 137 ? -3.958 -18.615 5.704 1.00 66.44 137 SER A CA 1
ATOM 1034 C C . SER A 1 137 ? -2.835 -17.780 6.349 1.00 66.44 137 SER A C 1
ATOM 1036 O O . SER A 1 137 ? -1.670 -17.902 5.991 1.00 66.44 137 SER A O 1
ATOM 1038 N N . VAL A 1 138 ? -3.176 -16.916 7.309 1.00 73.81 138 VAL A N 1
ATOM 1039 C CA . VAL A 1 138 ? -2.279 -15.928 7.946 1.00 73.81 138 VAL A CA 1
ATOM 1040 C C . VAL A 1 138 ? -1.808 -16.353 9.344 1.00 73.81 138 VAL A C 1
ATOM 1042 O O . VAL A 1 138 ? -1.623 -15.505 10.215 1.00 73.81 138 VAL A O 1
ATOM 1045 N N . GLU A 1 139 ? -1.643 -17.654 9.606 1.00 78.31 139 GLU A N 1
ATOM 1046 C CA . GLU A 1 139 ? -1.364 -18.173 10.962 1.00 78.31 139 GLU A CA 1
ATOM 1047 C C . GLU A 1 139 ? -0.202 -17.453 11.686 1.00 78.31 139 GLU A C 1
ATOM 1049 O O . GLU A 1 139 ? -0.421 -17.019 12.819 1.00 78.31 139 GLU A O 1
ATOM 1054 N N . PRO A 1 140 ? 0.963 -17.175 11.056 1.00 87.38 140 PRO A N 1
ATOM 1055 C CA . PRO A 1 140 ? 2.048 -16.437 11.717 1.00 87.38 140 PRO A CA 1
ATOM 1056 C C . PRO A 1 140 ? 1.709 -14.983 12.079 1.00 87.38 140 PRO A C 1
ATOM 1058 O O . PRO A 1 140 ? 2.327 -14.418 12.973 1.00 87.38 140 PRO A O 1
ATOM 1061 N N . LEU A 1 141 ? 0.745 -14.365 11.390 1.00 91.62 141 LEU A N 1
ATOM 1062 C CA . LEU A 1 141 ? 0.400 -12.944 11.534 1.00 91.62 141 LEU A CA 1
ATOM 1063 C C . LEU A 1 141 ? -0.854 -12.709 12.380 1.00 91.62 141 LEU A C 1
ATOM 1065 O O . LEU A 1 141 ? -1.192 -11.570 12.698 1.00 91.62 141 LEU A O 1
ATOM 1069 N N . LYS A 1 142 ? -1.585 -13.772 12.721 1.00 89.31 142 LYS A N 1
ATOM 1070 C CA . LYS A 1 142 ? -2.931 -13.700 13.297 1.00 89.31 142 LYS A CA 1
ATOM 1071 C C . LYS A 1 142 ? -2.991 -12.887 14.587 1.00 89.31 142 LYS A C 1
ATOM 1073 O O . LYS A 1 142 ? -3.899 -12.075 14.742 1.00 89.31 142 LYS A O 1
ATOM 1078 N N . ALA A 1 143 ? -2.027 -13.080 15.487 1.00 91.00 143 ALA A N 1
ATOM 1079 C CA . ALA A 1 143 ? -1.957 -12.339 16.744 1.00 91.00 143 ALA A CA 1
ATOM 1080 C C . ALA A 1 143 ? -1.791 -10.832 16.492 1.00 91.00 143 ALA A C 1
ATOM 1082 O O . ALA A 1 143 ? -2.605 -10.036 16.961 1.00 91.00 143 ALA A O 1
ATOM 1083 N N . ASN A 1 144 ? -0.815 -10.452 15.664 1.00 94.62 144 ASN A N 1
ATOM 1084 C CA . ASN A 1 144 ? -0.559 -9.055 15.325 1.00 94.62 144 ASN A CA 1
ATOM 1085 C C . ASN A 1 144 ? -1.734 -8.418 14.571 1.00 94.62 144 ASN A C 1
ATOM 1087 O O . ASN A 1 144 ? -2.099 -7.278 14.836 1.00 94.62 144 ASN A O 1
ATOM 1091 N N . LEU A 1 145 ? -2.397 -9.157 13.675 1.00 93.12 145 LEU A N 1
ATOM 1092 C CA . LEU A 1 145 ? -3.583 -8.677 12.957 1.00 93.12 145 LEU A CA 1
ATOM 1093 C C . LEU A 1 145 ? -4.793 -8.457 13.880 1.00 93.12 145 LEU A C 1
ATOM 1095 O O . LEU A 1 145 ? -5.613 -7.573 13.620 1.00 93.12 145 LEU A O 1
ATOM 1099 N N . ILE A 1 146 ? -4.929 -9.241 14.951 1.00 91.31 146 ILE A N 1
ATOM 1100 C CA . ILE A 1 146 ? -5.954 -9.022 15.981 1.00 91.31 146 ILE A CA 1
ATOM 1101 C C . ILE A 1 146 ? -5.603 -7.784 16.815 1.00 91.31 146 ILE A C 1
ATOM 1103 O O . ILE A 1 146 ? -6.465 -6.934 17.038 1.00 91.31 146 ILE A O 1
ATOM 1107 N N . ASN A 1 147 ? -4.345 -7.629 17.223 1.00 93.31 147 ASN A N 1
ATOM 1108 C CA . ASN A 1 147 ? -3.898 -6.454 17.973 1.00 93.31 147 ASN A CA 1
ATOM 1109 C C . ASN A 1 147 ? -4.014 -5.162 17.152 1.00 93.31 147 ASN A C 1
ATOM 1111 O O . ASN A 1 147 ? -4.479 -4.142 17.660 1.00 93.31 147 ASN A O 1
ATOM 1115 N N . LEU A 1 148 ? -3.695 -5.221 15.858 1.00 93.88 148 LEU A N 1
ATOM 1116 C CA . LEU A 1 148 ? -3.874 -4.119 14.914 1.00 93.88 148 LEU A CA 1
ATOM 1117 C C . LEU A 1 148 ? -5.344 -3.676 14.848 1.00 93.88 148 LEU A C 1
ATOM 1119 O O . LEU A 1 148 ? -5.637 -2.484 14.815 1.00 93.88 148 LEU A O 1
ATOM 1123 N N . GLN A 1 149 ? -6.280 -4.630 14.853 1.00 90.50 149 GLN A N 1
ATOM 1124 C CA . GLN A 1 149 ? -7.719 -4.347 14.875 1.00 90.50 149 GLN A CA 1
ATOM 1125 C C . GLN A 1 149 ? -8.199 -3.748 16.196 1.00 90.50 149 GLN A C 1
ATOM 1127 O O . GLN A 1 149 ? -9.128 -2.942 16.200 1.00 90.50 149 GLN A O 1
ATOM 1132 N N . ASN A 1 150 ? -7.586 -4.151 17.305 1.00 91.06 150 ASN A N 1
ATOM 1133 C CA . ASN A 1 150 ? -7.933 -3.671 18.638 1.00 91.06 150 ASN A CA 1
ATOM 1134 C C . ASN A 1 150 ? -7.189 -2.383 19.021 1.00 91.06 150 ASN A C 1
ATOM 1136 O O . ASN A 1 150 ? -7.464 -1.819 20.080 1.00 91.06 150 ASN A O 1
ATOM 1140 N N . SER A 1 151 ? -6.265 -1.921 18.175 1.00 93.75 151 SER A N 1
ATOM 1141 C CA . SER A 1 151 ? -5.483 -0.710 18.403 1.00 93.75 151 SER A CA 1
ATOM 1142 C C . SER A 1 151 ? -6.404 0.492 18.586 1.00 93.75 151 SER A C 1
ATOM 1144 O O . SER A 1 151 ? -7.317 0.727 17.792 1.00 93.75 151 SER A O 1
ATOM 1146 N N . GLN A 1 152 ? -6.141 1.282 19.622 1.00 94.25 152 GLN A N 1
ATOM 1147 C CA . GLN A 1 152 ? -6.891 2.503 19.922 1.00 94.25 152 GLN A CA 1
ATOM 1148 C C . GLN A 1 152 ? -6.146 3.754 19.455 1.00 94.25 152 GLN A C 1
ATOM 1150 O O . GLN A 1 152 ? -6.741 4.824 19.309 1.00 94.25 152 GLN A O 1
ATOM 1155 N N . LYS A 1 153 ? -4.839 3.622 19.200 1.00 96.38 153 LYS A N 1
ATOM 1156 C CA . LYS A 1 153 ? -3.964 4.695 18.727 1.00 96.38 153 LYS A CA 1
ATOM 1157 C C . LYS A 1 153 ? -3.130 4.233 17.541 1.00 96.38 153 LYS A C 1
ATOM 1159 O O . LYS A 1 153 ? -2.758 3.069 17.429 1.00 96.38 153 LYS A O 1
ATOM 1164 N N . ILE A 1 154 ? -2.753 5.183 16.689 1.00 96.19 154 ILE A N 1
ATOM 1165 C CA . ILE A 1 154 ? -1.901 4.901 15.526 1.00 96.19 154 ILE A CA 1
ATOM 1166 C C . ILE A 1 154 ? -0.481 4.456 15.920 1.00 96.19 154 ILE A C 1
ATOM 1168 O O . ILE A 1 154 ? 0.183 3.775 15.147 1.00 96.19 154 ILE A O 1
ATOM 1172 N N . SER A 1 155 ? -0.009 4.818 17.119 1.00 96.75 155 SER A N 1
ATOM 1173 C CA . SER A 1 155 ? 1.283 4.361 17.648 1.00 96.75 155 SER A CA 1
ATOM 1174 C C . SER A 1 155 ? 1.290 2.858 17.929 1.00 96.75 155 SER A C 1
ATOM 1176 O O . SER A 1 155 ? 2.229 2.188 17.527 1.00 96.75 155 SER A O 1
ATOM 1178 N N . GLU A 1 156 ? 0.220 2.331 18.529 1.00 97.00 156 GLU A N 1
ATOM 1179 C CA . GLU A 1 156 ? 0.052 0.892 18.792 1.00 97.00 156 GLU A CA 1
ATOM 1180 C C . GLU A 1 156 ? -0.024 0.125 17.469 1.00 97.00 156 GLU A C 1
ATOM 1182 O O . GLU A 1 156 ? 0.692 -0.849 17.254 1.00 97.00 156 GLU A O 1
ATOM 1187 N N . ALA A 1 157 ? -0.813 0.638 16.520 1.00 97.31 157 ALA A N 1
ATOM 1188 C CA . ALA A 1 157 ? -0.918 0.027 15.204 1.00 97.31 157 ALA A CA 1
ATOM 1189 C C . ALA A 1 157 ? 0.425 -0.012 14.457 1.00 97.31 157 ALA A C 1
ATOM 1191 O O . ALA A 1 157 ? 0.684 -0.956 13.715 1.00 97.31 157 ALA A O 1
ATOM 1192 N N . ARG A 1 158 ? 1.287 0.996 14.644 1.00 97.75 158 ARG A N 1
ATOM 1193 C CA . ARG A 1 158 ? 2.622 1.036 14.035 1.00 97.75 158 ARG A CA 1
ATOM 1194 C C . ARG A 1 158 ? 3.512 -0.098 14.536 1.00 97.75 158 ARG A C 1
ATOM 1196 O O . ARG A 1 158 ? 4.152 -0.741 13.713 1.00 97.75 158 ARG A O 1
ATOM 1203 N N . GLU A 1 159 ? 3.516 -0.357 15.841 1.00 97.38 159 GLU A N 1
ATOM 1204 C CA . GLU A 1 159 ? 4.297 -1.448 16.437 1.00 97.38 159 GLU A CA 1
ATOM 1205 C C . GLU A 1 159 ? 3.878 -2.806 15.861 1.00 97.38 159 GLU A C 1
ATOM 1207 O O . GLU A 1 159 ? 4.726 -3.617 15.493 1.00 97.38 159 GLU A O 1
ATOM 1212 N N . GLU A 1 160 ? 2.571 -3.022 15.696 1.00 97.62 160 GLU A N 1
ATOM 1213 C CA . GLU A 1 160 ? 2.039 -4.238 15.077 1.00 97.62 160 GLU A CA 1
ATOM 1214 C C . GLU A 1 160 ? 2.378 -4.328 13.580 1.00 97.62 160 GLU A C 1
ATOM 1216 O O . GLU A 1 160 ? 2.720 -5.401 13.084 1.00 97.62 160 GLU A O 1
ATOM 1221 N N . CYS A 1 161 ? 2.353 -3.208 12.848 1.00 98.06 161 CYS A N 1
ATOM 1222 C CA . CYS A 1 161 ? 2.774 -3.169 11.443 1.00 98.06 161 CYS A CA 1
ATOM 1223 C C . CYS A 1 161 ? 4.253 -3.540 11.270 1.00 98.06 161 CYS A C 1
ATOM 1225 O O . CYS A 1 161 ? 4.594 -4.277 10.344 1.00 98.06 161 CYS A O 1
ATOM 1227 N N . ASP A 1 162 ? 5.121 -3.036 12.149 1.00 98.12 162 ASP A N 1
ATOM 1228 C CA . ASP A 1 162 ? 6.558 -3.312 12.114 1.00 98.12 162 ASP A CA 1
ATOM 1229 C C . ASP A 1 162 ? 6.837 -4.797 12.405 1.00 98.12 162 ASP A C 1
ATOM 1231 O O . ASP A 1 162 ? 7.626 -5.427 11.698 1.00 98.12 162 ASP A O 1
ATOM 1235 N N . GLN A 1 163 ? 6.124 -5.391 13.368 1.00 97.88 163 GLN A N 1
ATOM 1236 C CA . GLN A 1 163 ? 6.214 -6.825 13.665 1.00 97.88 163 GLN A CA 1
ATOM 1237 C C . GLN A 1 163 ? 5.714 -7.695 12.503 1.00 97.88 163 GLN A C 1
ATOM 1239 O O . GLN A 1 163 ? 6.396 -8.642 12.112 1.00 97.88 163 GLN A O 1
ATOM 1244 N N . ILE A 1 164 ? 4.563 -7.357 11.906 1.00 97.12 164 ILE A N 1
ATOM 1245 C CA . ILE A 1 164 ? 4.039 -8.067 10.727 1.00 97.12 164 ILE A CA 1
ATOM 1246 C C . ILE A 1 164 ? 5.054 -8.019 9.584 1.00 97.12 164 ILE A C 1
ATOM 1248 O O . ILE A 1 164 ? 5.319 -9.043 8.955 1.00 97.12 164 ILE A O 1
ATOM 1252 N N . ALA A 1 165 ? 5.647 -6.851 9.325 1.00 97.38 165 ALA A N 1
ATOM 1253 C CA . ALA A 1 165 ? 6.642 -6.698 8.274 1.00 97.38 165 ALA A CA 1
ATOM 1254 C C . ALA A 1 165 ? 7.912 -7.518 8.542 1.00 97.38 165 ALA A C 1
ATOM 1256 O O . ALA A 1 165 ? 8.460 -8.092 7.601 1.00 97.38 165 ALA A O 1
ATOM 1257 N N . GLU A 1 166 ? 8.366 -7.618 9.796 1.00 97.62 166 GLU A N 1
ATOM 1258 C CA . GLU A 1 166 ? 9.504 -8.467 10.167 1.00 97.62 166 GLU A CA 1
ATOM 1259 C C . GLU A 1 166 ? 9.206 -9.949 9.932 1.00 97.62 166 GLU A C 1
ATOM 1261 O O . GLU A 1 166 ? 9.996 -10.648 9.295 1.00 97.62 166 GLU A O 1
ATOM 1266 N N . ILE A 1 167 ? 8.038 -10.414 10.388 1.00 96.38 167 ILE A N 1
ATOM 1267 C CA . ILE A 1 167 ? 7.607 -11.797 10.187 1.00 96.38 167 ILE A CA 1
ATOM 1268 C C . ILE A 1 167 ? 7.526 -12.083 8.689 1.00 96.38 167 ILE A C 1
ATOM 1270 O O . ILE A 1 167 ? 8.188 -13.004 8.224 1.00 96.38 167 ILE A O 1
ATOM 1274 N N . MET A 1 168 ? 6.817 -11.267 7.906 1.00 96.06 168 MET A N 1
ATOM 1275 C CA . MET A 1 168 ? 6.738 -11.440 6.450 1.00 96.06 168 MET A CA 1
ATOM 1276 C C . MET A 1 168 ? 8.122 -11.487 5.801 1.00 96.06 168 MET A C 1
ATOM 1278 O O . MET A 1 168 ? 8.390 -12.356 4.974 1.00 96.06 168 MET A O 1
ATOM 1282 N N . PHE A 1 169 ? 9.022 -10.585 6.194 1.00 96.06 169 PHE A N 1
ATOM 1283 C CA . PHE A 1 169 ? 10.375 -10.544 5.650 1.00 96.06 169 PHE A CA 1
ATOM 1284 C C . PHE A 1 169 ? 11.169 -11.819 5.953 1.00 96.06 169 PHE A C 1
ATOM 1286 O O . PHE A 1 169 ? 11.865 -12.314 5.068 1.00 96.06 169 PHE A O 1
ATOM 1293 N N . SER A 1 170 ? 11.013 -12.399 7.147 1.00 95.94 170 SER A N 1
ATOM 1294 C CA . SER A 1 170 ? 11.668 -13.663 7.514 1.00 95.94 170 SER A CA 1
ATOM 1295 C C . SER A 1 170 ? 11.206 -14.869 6.679 1.00 95.94 170 SER A C 1
ATOM 1297 O O . SER A 1 170 ? 12.005 -15.767 6.423 1.00 95.94 170 SER A O 1
ATOM 1299 N N . TYR A 1 171 ? 9.957 -14.866 6.199 1.00 94.56 171 TYR A N 1
ATOM 1300 C CA . TYR A 1 171 ? 9.405 -15.913 5.324 1.00 94.56 171 TYR A CA 1
ATOM 1301 C C . TYR A 1 171 ? 9.625 -15.624 3.827 1.00 94.56 171 TYR A C 1
ATOM 1303 O O . TYR A 1 171 ? 9.418 -16.501 2.992 1.00 94.56 171 TYR A O 1
ATOM 1311 N N . GLY A 1 172 ? 10.073 -14.415 3.476 1.00 94.62 172 GLY A N 1
ATOM 1312 C CA . GLY A 1 172 ? 10.346 -13.994 2.104 1.00 94.62 172 GLY A CA 1
ATOM 1313 C C . GLY A 1 172 ? 9.123 -13.443 1.363 1.00 94.62 172 GLY A C 1
ATOM 1314 O O . GLY A 1 172 ? 8.002 -13.426 1.868 1.00 94.62 172 GLY A O 1
ATOM 1315 N N . ALA A 1 173 ? 9.340 -12.950 0.139 1.00 94.31 173 ALA A N 1
ATOM 1316 C CA . ALA A 1 173 ? 8.322 -12.205 -0.612 1.00 94.31 173 ALA A CA 1
ATOM 1317 C C . ALA A 1 173 ? 7.143 -13.069 -1.095 1.00 94.31 173 ALA A C 1
ATOM 1319 O O . ALA A 1 173 ? 6.050 -12.540 -1.287 1.00 94.31 173 ALA A O 1
ATOM 1320 N N . SER A 1 174 ? 7.320 -14.392 -1.229 1.00 94.56 174 SER A N 1
ATOM 1321 C CA . SER A 1 174 ? 6.228 -15.306 -1.606 1.00 94.56 174 SER A CA 1
ATOM 1322 C C . SER A 1 174 ? 5.087 -15.311 -0.586 1.00 94.56 174 SER A C 1
ATOM 1324 O O . SER A 1 174 ? 3.929 -15.472 -0.974 1.00 94.56 174 SER A O 1
ATOM 1326 N N . SER A 1 175 ? 5.395 -15.008 0.684 1.00 93.88 175 SER A N 1
ATOM 1327 C CA . SER A 1 175 ? 4.419 -14.895 1.775 1.00 93.88 175 SER A CA 1
ATOM 1328 C C . SER A 1 175 ? 3.268 -13.933 1.462 1.00 93.88 175 SER A C 1
ATOM 1330 O O . SER A 1 175 ? 2.151 -14.132 1.932 1.00 93.88 175 SER A O 1
ATOM 1332 N N . ILE A 1 176 ? 3.498 -12.928 0.609 1.00 94.94 176 ILE A N 1
ATOM 1333 C CA . ILE A 1 176 ? 2.463 -11.999 0.140 1.00 94.94 176 ILE A CA 1
ATOM 1334 C C . ILE A 1 176 ? 1.310 -12.745 -0.539 1.00 94.94 176 ILE A C 1
ATOM 1336 O O . ILE A 1 176 ? 0.141 -12.449 -0.274 1.00 94.94 176 ILE A O 1
ATOM 1340 N N . ASN A 1 177 ? 1.639 -13.714 -1.392 1.00 93.75 177 ASN A N 1
ATOM 1341 C CA . ASN A 1 177 ? 0.660 -14.511 -2.121 1.00 93.75 177 ASN A CA 1
ATOM 1342 C C . ASN A 1 177 ? 0.164 -15.680 -1.266 1.00 93.75 177 ASN A C 1
ATOM 1344 O O . ASN A 1 177 ? -1.045 -15.891 -1.180 1.00 93.75 177 ASN A O 1
ATOM 1348 N N . ASP A 1 178 ? 1.077 -16.382 -0.587 1.00 91.75 178 ASP A N 1
ATOM 1349 C CA . ASP A 1 178 ? 0.765 -17.566 0.227 1.00 91.75 178 ASP A CA 1
ATOM 1350 C C . ASP A 1 178 ? -0.225 -17.244 1.360 1.00 91.75 178 ASP A C 1
ATOM 1352 O O . ASP A 1 178 ? -1.091 -18.051 1.713 1.00 91.75 178 ASP A O 1
ATOM 1356 N N . TRP A 1 179 ? -0.125 -16.035 1.919 1.00 93.38 179 TRP A N 1
ATOM 1357 C CA . TRP A 1 179 ? -0.983 -15.552 3.002 1.00 93.38 179 TRP A CA 1
ATOM 1358 C C . TRP A 1 179 ? -2.058 -14.572 2.522 1.00 93.38 179 TRP A C 1
ATOM 1360 O O . TRP A 1 179 ? -2.765 -13.981 3.338 1.00 93.38 179 TRP A O 1
ATOM 1370 N N . GLN A 1 180 ? -2.193 -14.391 1.204 1.00 92.94 180 GLN A N 1
ATOM 1371 C CA . GLN A 1 180 ? -3.199 -13.530 0.578 1.00 92.94 180 GLN A CA 1
ATOM 1372 C C . GLN A 1 180 ? -3.239 -12.117 1.185 1.00 92.94 180 GLN A C 1
ATOM 1374 O O . GLN A 1 180 ? -4.304 -11.574 1.493 1.00 92.94 180 GLN A O 1
ATOM 1379 N N . ILE A 1 181 ? -2.070 -11.495 1.356 1.00 95.25 181 ILE A N 1
ATOM 1380 C CA . ILE A 1 181 ? -1.932 -10.199 2.037 1.00 95.25 181 ILE A CA 1
ATOM 1381 C C . ILE A 1 181 ? -2.750 -9.106 1.344 1.00 95.25 181 ILE A C 1
ATOM 1383 O O . ILE A 1 181 ? -3.296 -8.223 2.000 1.00 95.25 181 ILE A O 1
ATOM 1387 N N . THR A 1 182 ? -2.937 -9.185 0.030 1.00 94.81 182 THR A N 1
ATOM 1388 C CA . THR A 1 182 ? -3.825 -8.272 -0.701 1.00 94.81 182 THR A CA 1
ATOM 1389 C C . THR A 1 182 ? -5.269 -8.333 -0.212 1.00 94.81 182 THR A C 1
ATOM 1391 O O . THR A 1 182 ? -5.907 -7.287 -0.074 1.00 94.81 182 THR A O 1
ATOM 1394 N N . GLU A 1 183 ? -5.779 -9.515 0.132 1.00 93.81 183 GLU A N 1
ATOM 1395 C CA . GLU A 1 183 ? -7.117 -9.667 0.705 1.00 93.81 183 GLU A CA 1
ATOM 1396 C C . GLU A 1 183 ? -7.169 -9.200 2.164 1.00 93.81 183 GLU A C 1
ATOM 1398 O O . GLU A 1 183 ? -8.158 -8.581 2.565 1.00 93.81 183 GLU A O 1
ATOM 1403 N N . VAL A 1 184 ? -6.088 -9.387 2.934 1.00 94.62 184 VAL A N 1
ATOM 1404 C CA . VAL A 1 184 ? -5.942 -8.793 4.277 1.00 94.62 184 VAL A CA 1
ATOM 1405 C C . VAL A 1 184 ? -6.070 -7.271 4.198 1.00 94.62 184 VAL A C 1
ATOM 1407 O O . VAL A 1 184 ? -6.926 -6.695 4.872 1.00 94.62 184 VAL A O 1
ATOM 1410 N N . ILE A 1 185 ? -5.284 -6.620 3.331 1.00 96.44 185 ILE A N 1
ATOM 1411 C CA . ILE A 1 185 ? -5.314 -5.165 3.138 1.00 96.44 185 ILE A CA 1
ATOM 1412 C C . ILE A 1 185 ? -6.716 -4.719 2.719 1.00 96.44 185 ILE A C 1
ATOM 1414 O O . ILE A 1 185 ? -7.320 -3.906 3.414 1.00 96.44 185 ILE A O 1
ATOM 1418 N N . LYS A 1 186 ? -7.304 -5.314 1.671 1.00 94.50 186 LYS A N 1
ATOM 1419 C CA . LYS A 1 186 ? -8.677 -4.989 1.235 1.00 94.50 186 LYS A CA 1
ATOM 1420 C C . LYS A 1 186 ? -9.700 -5.145 2.359 1.00 94.50 186 LYS A C 1
ATOM 1422 O O . LYS A 1 186 ? -10.638 -4.352 2.452 1.00 94.50 186 LYS A O 1
ATOM 1427 N N . SER A 1 187 ? -9.548 -6.162 3.205 1.00 93.12 187 SER A N 1
ATOM 1428 C CA . SER A 1 187 ? -10.438 -6.415 4.337 1.00 93.12 187 SER A CA 1
ATOM 1429 C C . SER A 1 187 ? -10.331 -5.326 5.406 1.00 93.12 187 SER A C 1
ATOM 1431 O O . SER A 1 187 ? -11.364 -4.817 5.851 1.00 93.12 187 SER A O 1
ATOM 1433 N N . LEU A 1 188 ? -9.111 -4.909 5.760 1.00 94.88 188 LEU A N 1
ATOM 1434 C CA . LEU A 1 188 ? -8.842 -3.826 6.714 1.00 94.88 188 LEU A CA 1
ATOM 1435 C C . LEU A 1 188 ? -9.254 -2.448 6.164 1.00 94.88 188 LEU A C 1
ATOM 1437 O O . LEU A 1 188 ? -9.742 -1.603 6.914 1.00 94.88 188 LEU A O 1
ATOM 1441 N N . SER A 1 189 ? -9.158 -2.238 4.851 1.00 95.50 189 SER A N 1
ATOM 1442 C CA . SER A 1 189 ? -9.483 -0.970 4.190 1.00 95.50 189 SER A CA 1
ATOM 1443 C C . SER A 1 189 ? -10.980 -0.757 3.904 1.00 95.50 189 SER A C 1
ATOM 1445 O O . SER A 1 189 ? -11.359 0.273 3.343 1.00 95.50 189 SER A O 1
ATOM 1447 N N . ARG A 1 190 ? -11.872 -1.691 4.269 1.00 93.56 190 ARG A N 1
ATOM 1448 C CA . ARG A 1 190 ? -13.313 -1.564 3.969 1.00 93.56 190 ARG A CA 1
ATOM 1449 C C . ARG A 1 190 ? -13.924 -0.312 4.620 1.00 93.56 190 ARG A C 1
ATOM 1451 O O . ARG A 1 190 ? -13.706 -0.101 5.811 1.00 93.56 190 ARG A O 1
ATOM 1458 N N . PRO A 1 191 ? -14.812 0.439 3.934 1.00 91.56 191 PRO A N 1
ATOM 1459 C CA . PRO A 1 191 ? -15.416 1.670 4.470 1.00 91.56 191 PRO A CA 1
ATOM 1460 C C . PRO A 1 191 ? -16.157 1.519 5.806 1.00 91.56 191 PRO A C 1
ATOM 1462 O O . PRO A 1 191 ? -16.292 2.487 6.549 1.00 91.56 191 PRO A O 1
ATOM 1465 N N . LYS A 1 192 ? -16.644 0.307 6.110 1.00 90.62 192 LYS A N 1
ATOM 1466 C CA . LYS A 1 192 ? -17.340 -0.019 7.364 1.00 90.62 192 LYS A CA 1
ATOM 1467 C C . LYS A 1 192 ? -16.418 -0.121 8.584 1.00 90.62 192 LYS A C 1
ATOM 1469 O O . LYS A 1 192 ? -16.914 -0.135 9.708 1.00 90.62 192 LYS A O 1
ATOM 1474 N N . ASN A 1 193 ? -15.111 -0.250 8.371 1.00 93.31 193 ASN A N 1
ATOM 1475 C CA . ASN A 1 193 ? -14.140 -0.328 9.455 1.00 93.31 193 ASN A CA 1
ATOM 1476 C C . ASN A 1 193 ? -13.870 1.075 10.010 1.00 93.31 193 ASN A C 1
ATOM 1478 O O . ASN A 1 193 ? -14.032 2.054 9.275 1.00 93.31 193 ASN A O 1
ATOM 1482 N N . PRO A 1 194 ? -13.428 1.206 11.271 1.00 94.44 194 PRO A N 1
ATOM 1483 C CA . PRO A 1 194 ? -13.035 2.494 11.832 1.00 94.44 194 PRO A CA 1
ATOM 1484 C C . PRO A 1 194 ? -11.946 3.178 10.998 1.00 94.44 194 PRO A C 1
ATOM 1486 O O . PRO A 1 194 ? -11.120 2.510 10.376 1.00 94.44 194 PRO A O 1
ATOM 1489 N N . ALA A 1 195 ? -11.927 4.514 11.009 1.00 96.75 195 ALA A N 1
ATOM 1490 C CA . ALA A 1 195 ? -10.931 5.310 10.284 1.00 96.75 195 ALA A CA 1
ATOM 1491 C C . ALA A 1 195 ? -9.497 4.888 10.623 1.00 96.75 195 ALA A C 1
ATOM 1493 O O . ALA A 1 195 ? -8.700 4.673 9.716 1.00 96.75 195 ALA A O 1
ATOM 1494 N N . LEU A 1 196 ? -9.231 4.671 11.915 1.00 96.81 196 LEU A N 1
ATOM 1495 C CA . LEU A 1 196 ? -7.947 4.194 12.415 1.00 96.81 196 LEU A CA 1
ATOM 1496 C C . LEU A 1 196 ? -7.525 2.878 11.753 1.00 96.81 196 LEU A C 1
ATOM 1498 O O . LEU A 1 196 ? -6.395 2.769 11.316 1.00 96.81 196 LEU A O 1
ATOM 1502 N N . ILE A 1 197 ? -8.428 1.908 11.592 1.00 97.06 197 ILE A N 1
ATOM 1503 C CA . ILE A 1 197 ? -8.093 0.612 10.976 1.00 97.06 197 ILE A CA 1
ATOM 1504 C C . ILE A 1 197 ? -7.799 0.756 9.482 1.00 97.06 197 ILE A C 1
ATOM 1506 O O . ILE A 1 197 ? -6.868 0.135 8.968 1.00 97.06 197 ILE A O 1
ATOM 1510 N N . ARG A 1 198 ? -8.553 1.607 8.776 1.00 97.94 198 ARG A N 1
ATOM 1511 C CA . ARG A 1 198 ? -8.282 1.893 7.359 1.00 97.94 198 ARG A CA 1
ATOM 1512 C C . ARG A 1 198 ? -6.948 2.624 7.191 1.00 97.94 198 ARG A C 1
ATOM 1514 O O . ARG A 1 198 ? -6.179 2.276 6.301 1.00 97.94 198 ARG A O 1
ATOM 1521 N N . GLU A 1 199 ? -6.637 3.573 8.069 1.00 98.44 199 GLU A N 1
ATOM 1522 C CA . GLU A 1 199 ? -5.334 4.245 8.123 1.00 98.44 199 GLU A CA 1
ATOM 1523 C C . GLU A 1 199 ? -4.202 3.247 8.404 1.00 98.44 199 GLU A C 1
ATOM 1525 O O . GLU A 1 199 ? -3.235 3.188 7.645 1.00 98.44 199 GLU A O 1
ATOM 1530 N N . SER A 1 200 ? -4.367 2.390 9.414 1.00 98.06 200 SER A N 1
ATOM 1531 C CA . SER A 1 200 ? -3.423 1.329 9.769 1.00 98.06 200 SER A CA 1
ATOM 1532 C C . SER A 1 200 ? -3.194 0.334 8.633 1.00 98.06 200 SER A C 1
ATOM 1534 O O . SER A 1 200 ? -2.084 -0.157 8.481 1.00 98.06 200 SER A O 1
ATOM 1536 N N . SER A 1 201 ? -4.195 0.060 7.788 1.00 98.06 201 SER A N 1
ATOM 1537 C CA . SER A 1 201 ? -4.009 -0.806 6.613 1.00 98.06 201 SER A CA 1
ATOM 1538 C C . SER A 1 201 ? -3.018 -0.219 5.603 1.00 98.06 201 SER A C 1
ATOM 1540 O O . SER A 1 201 ? -2.191 -0.939 5.051 1.00 98.06 201 SER A O 1
ATOM 1542 N N . MET A 1 202 ? -3.055 1.099 5.398 1.00 98.44 202 MET A N 1
ATOM 1543 C CA . MET A 1 202 ? -2.121 1.791 4.508 1.00 98.44 202 MET A CA 1
ATOM 1544 C C . MET A 1 202 ? -0.764 1.992 5.174 1.00 98.44 202 MET A C 1
ATOM 1546 O O . MET A 1 202 ? 0.262 1.901 4.506 1.00 98.44 202 MET A O 1
ATOM 1550 N N . LEU A 1 203 ? -0.741 2.187 6.494 1.00 98.50 203 LEU A N 1
ATOM 1551 C CA . LEU A 1 203 ? 0.499 2.174 7.260 1.00 98.50 203 LEU A CA 1
ATOM 1552 C C . LEU A 1 203 ? 1.204 0.816 7.157 1.00 98.50 203 LEU A C 1
ATOM 1554 O O . LEU A 1 203 ? 2.397 0.782 6.877 1.00 98.50 203 LEU A O 1
ATOM 1558 N N . LEU A 1 204 ? 0.469 -0.287 7.316 1.00 98.50 204 LEU A N 1
ATOM 1559 C CA . LEU A 1 204 ? 0.997 -1.638 7.148 1.00 98.50 204 LEU A CA 1
ATOM 1560 C C . LEU A 1 204 ? 1.599 -1.799 5.757 1.00 98.50 204 LEU A C 1
ATOM 1562 O O . LEU A 1 204 ? 2.753 -2.199 5.646 1.00 98.50 204 LEU A O 1
ATOM 1566 N N . LEU A 1 205 ? 0.843 -1.425 4.719 1.00 98.38 205 LEU A N 1
ATOM 1567 C CA . LEU A 1 205 ? 1.294 -1.478 3.331 1.00 98.38 205 LEU A CA 1
ATOM 1568 C C . LEU A 1 205 ? 2.591 -0.683 3.113 1.00 98.38 205 LEU A C 1
ATOM 1570 O O . LEU A 1 205 ? 3.524 -1.196 2.503 1.00 98.38 205 LEU A O 1
ATOM 1574 N N . GLN A 1 206 ? 2.675 0.528 3.669 1.00 98.38 206 GLN A N 1
ATOM 1575 C CA . GLN A 1 206 ? 3.879 1.357 3.636 1.00 98.38 206 GLN A CA 1
ATOM 1576 C C . GLN A 1 206 ? 5.064 0.705 4.372 1.00 98.38 206 GLN A C 1
ATOM 1578 O O . GLN A 1 206 ? 6.211 0.799 3.934 1.00 98.38 206 GLN A O 1
ATOM 1583 N N . THR A 1 207 ? 4.826 0.081 5.524 1.00 98.38 207 THR A N 1
ATOM 1584 C CA . THR A 1 207 ? 5.887 -0.567 6.300 1.00 98.38 207 THR A CA 1
ATOM 1585 C C . THR A 1 207 ? 6.424 -1.793 5.564 1.00 98.38 207 THR A C 1
ATOM 1587 O O . THR A 1 207 ? 7.643 -1.922 5.418 1.00 98.38 207 THR A O 1
ATOM 1590 N N . ILE A 1 208 ? 5.548 -2.655 5.032 1.00 97.62 208 ILE A N 1
ATOM 1591 C CA . ILE A 1 208 ? 5.978 -3.841 4.277 1.00 97.62 208 ILE A CA 1
ATOM 1592 C C . ILE A 1 208 ? 6.708 -3.442 2.991 1.00 97.62 208 ILE A C 1
ATOM 1594 O O . ILE A 1 208 ? 7.757 -4.009 2.698 1.00 97.62 208 ILE A O 1
ATOM 1598 N N . SER A 1 209 ? 6.247 -2.417 2.266 1.00 97.44 209 SER A N 1
ATOM 1599 C CA . SER A 1 209 ? 6.922 -1.967 1.045 1.00 97.44 209 SER A CA 1
ATOM 1600 C C . SER A 1 209 ? 8.342 -1.487 1.340 1.00 97.44 209 SER A C 1
ATOM 1602 O O . SER A 1 209 ? 9.298 -1.897 0.685 1.00 97.44 209 SER A O 1
ATOM 1604 N N . ARG A 1 210 ? 8.524 -0.687 2.397 1.00 97.12 210 ARG A N 1
ATOM 1605 C CA . ARG A 1 210 ? 9.854 -0.208 2.809 1.00 97.12 210 ARG A CA 1
ATOM 1606 C C . ARG A 1 210 ? 10.769 -1.329 3.283 1.00 97.12 210 ARG A C 1
ATOM 1608 O O . ARG A 1 210 ? 11.968 -1.260 3.031 1.00 97.12 210 ARG A O 1
ATOM 1615 N N . LYS A 1 211 ? 10.229 -2.339 3.969 1.00 97.12 211 LYS A N 1
ATOM 1616 C CA . LYS A 1 211 ? 11.007 -3.478 4.472 1.00 97.12 211 LYS A CA 1
ATOM 1617 C C . LYS A 1 211 ? 11.567 -4.335 3.330 1.00 97.12 211 LYS A C 1
ATOM 1619 O O . LYS A 1 211 ? 12.691 -4.818 3.435 1.00 97.12 211 LYS A O 1
ATOM 1624 N N . PHE A 1 212 ? 10.806 -4.495 2.248 1.00 96.62 212 PHE A N 1
ATOM 1625 C CA . PHE A 1 212 ? 11.191 -5.294 1.080 1.00 96.62 212 PHE A CA 1
ATOM 1626 C C . PHE A 1 212 ? 11.897 -4.493 -0.030 1.00 96.62 212 PHE A C 1
ATOM 1628 O O . PHE A 1 212 ? 12.415 -5.093 -0.971 1.00 96.62 212 PHE A O 1
ATOM 1635 N N . ALA A 1 213 ? 11.938 -3.161 0.060 1.00 95.44 213 ALA A N 1
ATOM 1636 C CA . ALA A 1 213 ? 12.550 -2.304 -0.955 1.00 95.44 213 ALA A CA 1
ATOM 1637 C C . ALA A 1 213 ? 14.047 -2.608 -1.169 1.00 95.44 213 ALA A C 1
ATOM 1639 O O . ALA A 1 213 ? 14.775 -2.962 -0.239 1.00 95.44 213 ALA A O 1
ATOM 1640 N N . GLY A 1 214 ? 14.521 -2.444 -2.410 1.00 92.38 214 GLY A N 1
ATOM 1641 C CA . GLY A 1 214 ? 15.928 -2.657 -2.779 1.00 92.38 214 GLY A CA 1
ATOM 1642 C C . GLY A 1 214 ? 16.362 -4.128 -2.835 1.00 92.38 214 GLY A C 1
ATOM 1643 O O . GLY A 1 214 ? 17.559 -4.415 -2.868 1.00 92.38 214 GLY A O 1
ATOM 1644 N N . LYS A 1 215 ? 15.411 -5.068 -2.820 1.00 90.94 215 LYS A N 1
ATOM 1645 C CA . LYS A 1 215 ? 15.651 -6.512 -2.925 1.00 90.94 215 LYS A CA 1
ATOM 1646 C C . LYS A 1 215 ? 15.040 -7.063 -4.211 1.00 90.94 215 LYS A C 1
ATOM 1648 O O . LYS A 1 215 ? 14.034 -7.757 -4.164 1.00 90.94 215 LYS A O 1
ATOM 1653 N N . THR A 1 216 ? 15.652 -6.777 -5.353 1.00 89.44 216 THR A N 1
ATOM 1654 C CA . THR A 1 216 ? 15.193 -7.319 -6.641 1.00 89.44 216 THR A CA 1
ATOM 1655 C C . THR A 1 216 ? 15.267 -8.852 -6.650 1.00 89.44 216 THR A C 1
ATOM 1657 O O . THR A 1 216 ? 16.306 -9.394 -6.257 1.00 89.44 216 THR A O 1
ATOM 1660 N N . PRO A 1 217 ? 14.207 -9.578 -7.073 1.00 91.88 217 PRO A N 1
ATOM 1661 C CA . PRO A 1 217 ? 12.993 -9.107 -7.766 1.00 91.88 217 PRO A CA 1
ATOM 1662 C C . PRO A 1 217 ? 11.720 -9.036 -6.888 1.00 91.88 217 PRO A C 1
ATOM 1664 O O . PRO A 1 217 ? 10.620 -9.339 -7.354 1.00 91.88 217 PRO A O 1
ATOM 1667 N N . TYR A 1 218 ? 11.826 -8.721 -5.595 1.00 95.38 218 TYR A N 1
ATOM 1668 C CA . TYR A 1 218 ? 10.691 -8.778 -4.663 1.00 95.38 218 TYR A CA 1
ATOM 1669 C C . TYR A 1 218 ? 9.589 -7.759 -4.967 1.00 95.38 218 TYR A C 1
ATOM 1671 O O . TYR A 1 218 ? 8.426 -8.032 -4.679 1.00 95.38 218 TYR A O 1
ATOM 1679 N N . GLU A 1 219 ? 9.913 -6.633 -5.598 1.00 94.50 219 GLU A N 1
ATOM 1680 C CA . GLU A 1 219 ? 8.968 -5.606 -6.042 1.00 94.50 219 GLU A CA 1
ATOM 1681 C C . GLU A 1 219 ? 7.839 -6.166 -6.923 1.00 94.50 219 GLU A C 1
ATOM 1683 O O . GLU A 1 219 ? 6.708 -5.685 -6.853 1.00 94.50 219 GLU A O 1
ATOM 1688 N N . ALA A 1 220 ? 8.084 -7.248 -7.672 1.00 94.12 220 ALA A N 1
ATOM 1689 C CA . ALA A 1 220 ? 7.074 -7.880 -8.519 1.00 94.12 220 ALA A CA 1
ATOM 1690 C C . ALA A 1 220 ? 5.838 -8.357 -7.730 1.00 94.12 220 ALA A C 1
ATOM 1692 O O . ALA A 1 220 ? 4.717 -8.287 -8.233 1.00 94.12 220 ALA A O 1
ATOM 1693 N N . TYR A 1 221 ? 6.010 -8.771 -6.469 1.00 96.25 221 TYR A N 1
ATOM 1694 C CA . TYR A 1 221 ? 4.904 -9.198 -5.602 1.00 96.25 221 TYR A CA 1
ATOM 1695 C C . TYR A 1 221 ? 4.011 -8.036 -5.142 1.00 96.25 221 TYR A C 1
ATOM 1697 O O . TYR A 1 221 ? 2.900 -8.265 -4.655 1.00 96.25 221 TYR A O 1
ATOM 1705 N N . PHE A 1 222 ? 4.479 -6.792 -5.288 1.00 97.12 222 PHE A N 1
ATOM 1706 C CA . PHE A 1 222 ? 3.817 -5.608 -4.750 1.00 97.12 222 PHE A CA 1
ATOM 1707 C C . PHE A 1 222 ? 2.908 -4.881 -5.750 1.00 97.12 222 PHE A C 1
ATOM 1709 O O . PHE A 1 222 ? 2.124 -4.025 -5.338 1.00 97.12 222 PHE A O 1
ATOM 1716 N N . VAL A 1 223 ? 2.940 -5.249 -7.038 1.00 96.12 223 VAL A N 1
ATOM 1717 C CA . VAL A 1 223 ? 2.126 -4.616 -8.099 1.00 96.12 223 VAL A CA 1
ATOM 1718 C C . VAL A 1 223 ? 0.630 -4.620 -7.745 1.00 96.12 223 VAL A C 1
ATOM 1720 O O . VAL A 1 223 ? -0.053 -3.604 -7.862 1.00 96.12 223 VAL A O 1
ATOM 1723 N N . GLN A 1 224 ? 0.134 -5.730 -7.195 1.00 95.50 224 GLN A N 1
ATOM 1724 C CA . GLN A 1 224 ? -1.272 -5.921 -6.812 1.00 95.50 224 GLN A CA 1
ATOM 1725 C C . GLN A 1 224 ? -1.797 -4.968 -5.719 1.00 95.50 224 GLN A C 1
ATOM 1727 O O . GLN A 1 224 ? -3.008 -4.893 -5.497 1.00 95.50 224 GLN A O 1
ATOM 1732 N N . PHE A 1 225 ? -0.923 -4.241 -5.014 1.00 97.62 225 PHE A N 1
ATOM 1733 C CA . PHE A 1 225 ? -1.337 -3.327 -3.947 1.00 97.62 225 PHE A CA 1
ATOM 1734 C C . PHE A 1 225 ? -1.657 -1.909 -4.423 1.00 97.62 225 PHE A C 1
ATOM 1736 O O . PHE A 1 225 ? -2.292 -1.160 -3.675 1.00 97.62 225 PHE A O 1
ATOM 1743 N N . PHE A 1 226 ? -1.285 -1.537 -5.653 1.00 97.06 226 PHE A N 1
ATOM 1744 C CA . PHE A 1 226 ? -1.582 -0.202 -6.170 1.00 97.06 226 PHE A CA 1
ATOM 1745 C C . PHE A 1 226 ? -3.084 0.070 -6.241 1.00 97.06 226 PHE A C 1
ATOM 1747 O O . PHE A 1 226 ? -3.516 1.124 -5.788 1.00 97.06 226 PHE A O 1
ATOM 1754 N N . GLY A 1 227 ? -3.891 -0.881 -6.724 1.00 95.31 227 GLY A N 1
ATOM 1755 C CA . GLY A 1 227 ? -5.350 -0.729 -6.777 1.00 95.31 227 GLY A CA 1
ATOM 1756 C C . GLY A 1 227 ? -5.959 -0.369 -5.411 1.00 95.31 227 GLY A C 1
ATOM 1757 O O . GLY A 1 227 ? -6.513 0.723 -5.271 1.00 95.31 227 GLY A O 1
ATOM 1758 N N . PRO A 1 228 ? -5.800 -1.219 -4.374 1.00 95.56 228 PRO A N 1
ATOM 1759 C CA . PRO A 1 228 ? -6.279 -0.921 -3.024 1.00 95.56 228 PRO A CA 1
ATOM 1760 C C . PRO A 1 228 ? -5.769 0.409 -2.442 1.00 95.56 228 PRO A C 1
ATOM 1762 O O . PRO A 1 228 ? -6.546 1.129 -1.812 1.00 95.56 228 PRO A O 1
ATOM 1765 N N . ALA A 1 229 ? -4.494 0.756 -2.658 1.00 97.75 229 ALA A N 1
ATOM 1766 C CA . ALA A 1 229 ? -3.927 2.014 -2.170 1.00 97.75 229 ALA A CA 1
ATOM 1767 C C . ALA A 1 229 ? -4.550 3.236 -2.868 1.00 97.75 229 ALA A C 1
ATOM 1769 O O . ALA A 1 229 ? -4.980 4.187 -2.211 1.00 97.75 229 ALA A O 1
ATOM 1770 N N . LEU A 1 230 ? -4.658 3.195 -4.198 1.00 97.81 230 LEU A N 1
ATOM 1771 C CA . LEU A 1 230 ? -5.237 4.269 -5.004 1.00 97.81 230 LEU A CA 1
ATOM 1772 C C . LEU A 1 230 ? -6.738 4.440 -4.737 1.00 97.81 230 LEU A C 1
ATOM 1774 O O . LEU A 1 230 ? -7.234 5.569 -4.698 1.00 97.81 230 LEU A O 1
ATOM 1778 N N . ASP A 1 231 ? -7.467 3.350 -4.496 1.00 96.12 231 ASP A N 1
ATOM 1779 C CA . ASP A 1 231 ? -8.886 3.402 -4.146 1.00 96.12 231 ASP A CA 1
ATOM 1780 C C . ASP A 1 231 ? -9.131 4.142 -2.822 1.00 96.12 231 ASP A C 1
ATOM 1782 O O . ASP A 1 231 ? -10.146 4.839 -2.677 1.00 96.12 231 ASP A O 1
ATOM 1786 N N . LEU A 1 232 ? -8.203 4.051 -1.864 1.00 97.25 232 LEU A N 1
ATOM 1787 C CA . LEU A 1 232 ? -8.304 4.718 -0.562 1.00 97.25 232 LEU A CA 1
ATOM 1788 C C . LEU A 1 232 ? -7.991 6.220 -0.598 1.00 97.25 232 LEU A C 1
ATOM 1790 O O . LEU A 1 232 ? -8.339 6.937 0.340 1.00 97.25 232 LEU A O 1
ATOM 1794 N N . LEU A 1 233 ? -7.470 6.754 -1.705 1.00 97.81 233 LEU A N 1
ATOM 1795 C CA . LEU A 1 233 ? -7.360 8.209 -1.905 1.00 97.81 233 LEU A CA 1
ATOM 1796 C C . LEU A 1 233 ? -8.729 8.905 -1.977 1.00 97.81 233 LEU A C 1
ATOM 1798 O O . LEU A 1 233 ? -8.841 10.121 -1.809 1.00 97.81 233 LEU A O 1
ATOM 1802 N N . SER A 1 234 ? -9.785 8.128 -2.213 1.00 96.50 234 SER A N 1
ATOM 1803 C CA . SER A 1 234 ? -11.174 8.586 -2.204 1.00 96.50 234 SER A CA 1
ATOM 1804 C C . SER A 1 234 ? -11.857 8.517 -0.836 1.00 96.50 234 SER A C 1
ATOM 1806 O O . SER A 1 234 ? -13.059 8.779 -0.761 1.00 96.50 234 SER A O 1
ATOM 1808 N N . ASP A 1 235 ? -11.142 8.128 0.227 1.00 97.69 235 ASP A N 1
ATOM 1809 C CA . ASP A 1 235 ? -11.730 7.998 1.562 1.00 97.69 235 ASP A CA 1
ATOM 1810 C C . ASP A 1 235 ? -12.361 9.324 2.030 1.00 97.69 235 ASP A C 1
ATOM 1812 O O . ASP A 1 235 ? -12.071 10.395 1.506 1.00 97.69 235 ASP A O 1
ATOM 1816 N N . LYS A 1 236 ? -13.255 9.293 3.014 1.00 96.00 236 LYS A N 1
ATOM 1817 C CA . LYS A 1 236 ? -13.812 10.526 3.587 1.00 96.00 236 LYS A CA 1
ATOM 1818 C C . LYS A 1 236 ? -12.838 11.190 4.566 1.00 96.00 236 LYS A C 1
ATOM 1820 O O . LYS A 1 236 ? -12.814 12.413 4.665 1.00 96.00 236 LYS A O 1
ATOM 1825 N N . GLU A 1 237 ? -12.016 10.395 5.248 1.00 97.56 237 GLU A N 1
ATOM 1826 C CA . GLU A 1 237 ? -11.107 10.850 6.294 1.00 97.56 237 GLU A CA 1
ATOM 1827 C C . GLU A 1 237 ? -9.763 11.281 5.708 1.00 97.56 237 GLU A C 1
ATOM 1829 O O . GLU A 1 237 ? -9.103 10.536 4.980 1.00 97.56 237 GLU A O 1
ATOM 1834 N N . ASN A 1 238 ? -9.313 12.486 6.056 1.00 97.81 238 ASN A N 1
ATOM 1835 C CA . ASN A 1 238 ? -8.062 13.022 5.519 1.00 97.81 238 ASN A CA 1
ATOM 1836 C C . ASN A 1 238 ? -6.825 12.251 6.002 1.00 97.81 238 ASN A C 1
ATOM 1838 O O . ASN A 1 238 ? -5.851 12.171 5.257 1.00 97.81 238 ASN A O 1
ATOM 1842 N N . THR A 1 239 ? -6.840 11.679 7.211 1.00 98.00 239 THR A N 1
ATOM 1843 C CA . THR A 1 239 ? -5.708 10.873 7.704 1.00 98.00 239 THR A CA 1
ATOM 1844 C C . THR A 1 239 ? -5.527 9.614 6.858 1.00 98.00 239 THR A C 1
ATOM 1846 O O . THR A 1 239 ? -4.419 9.346 6.396 1.00 98.00 239 THR A O 1
ATOM 1849 N N . VAL A 1 240 ? -6.629 8.937 6.518 1.00 98.44 240 VAL A N 1
ATOM 1850 C CA . VAL A 1 240 ? -6.635 7.761 5.636 1.00 98.44 240 VAL A CA 1
ATOM 1851 C C . VAL A 1 240 ? -6.119 8.114 4.241 1.00 98.44 240 VAL A C 1
ATOM 1853 O O . VAL A 1 240 ? -5.253 7.411 3.730 1.00 98.44 240 VAL A O 1
ATOM 1856 N N . LYS A 1 241 ? -6.559 9.234 3.645 1.00 98.38 241 LYS A N 1
ATOM 1857 C CA . LYS A 1 241 ? -6.040 9.687 2.337 1.00 98.38 241 LYS A CA 1
ATOM 1858 C C . LYS A 1 241 ? -4.532 9.916 2.351 1.00 98.38 241 LYS A C 1
ATOM 1860 O O . LYS A 1 241 ? -3.843 9.546 1.406 1.00 98.38 241 LYS A O 1
ATOM 1865 N N . ARG A 1 242 ? -4.015 10.551 3.409 1.00 98.44 242 ARG A N 1
ATOM 1866 C CA . ARG A 1 242 ? -2.577 10.833 3.543 1.00 98.44 242 ARG A CA 1
ATOM 1867 C C . ARG A 1 242 ? -1.779 9.546 3.711 1.00 98.44 242 ARG A C 1
ATOM 1869 O O . ARG A 1 242 ? -0.737 9.415 3.078 1.00 98.44 242 ARG A O 1
ATOM 1876 N N . ALA A 1 243 ? -2.280 8.601 4.504 1.00 98.50 243 ALA A N 1
ATOM 1877 C CA . ALA A 1 243 ? -1.667 7.286 4.642 1.00 98.50 243 ALA A CA 1
ATOM 1878 C C . ALA A 1 243 ? -1.689 6.510 3.315 1.00 98.50 243 ALA A C 1
ATOM 1880 O O . ALA A 1 243 ? -0.679 5.928 2.939 1.00 98.50 243 ALA A O 1
ATOM 1881 N N . ALA A 1 244 ? -2.794 6.566 2.567 1.00 98.50 244 ALA A N 1
ATOM 1882 C CA . ALA A 1 244 ? -2.923 5.933 1.257 1.00 98.50 244 ALA A CA 1
ATOM 1883 C C . ALA A 1 244 ? -1.945 6.508 0.224 1.00 98.50 244 ALA A C 1
ATOM 1885 O O . ALA A 1 244 ? -1.274 5.748 -0.470 1.00 98.50 244 ALA A O 1
ATOM 1886 N N . GLN A 1 245 ? -1.797 7.837 0.170 1.00 98.31 245 GLN A N 1
ATOM 1887 C CA . GLN A 1 245 ? -0.792 8.477 -0.683 1.00 98.31 245 GLN A CA 1
ATOM 1888 C C . GLN A 1 245 ? 0.622 8.047 -0.278 1.00 98.31 245 GLN A C 1
ATOM 1890 O O . GLN A 1 245 ? 1.400 7.634 -1.127 1.00 98.31 245 GLN A O 1
ATOM 1895 N N . ALA A 1 246 ? 0.933 8.065 1.022 1.00 98.44 246 ALA A N 1
ATOM 1896 C CA . ALA A 1 246 ? 2.245 7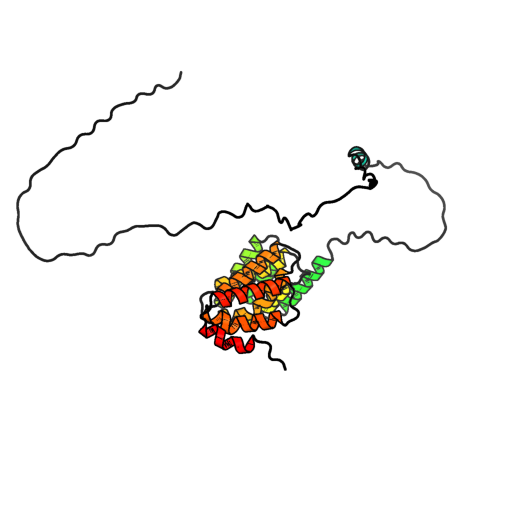.667 1.524 1.00 98.44 246 ALA A CA 1
ATOM 1897 C C . ALA A 1 246 ? 2.567 6.183 1.257 1.00 98.44 246 ALA A C 1
ATOM 1899 O O . ALA A 1 246 ? 3.726 5.835 1.025 1.00 98.44 246 ALA A O 1
ATOM 1900 N N . ALA A 1 247 ? 1.555 5.312 1.276 1.00 98.56 247 ALA A N 1
ATOM 1901 C CA . ALA A 1 247 ? 1.681 3.912 0.893 1.00 98.56 247 ALA A CA 1
ATOM 1902 C C . ALA A 1 247 ? 1.923 3.765 -0.615 1.00 98.56 247 ALA A C 1
ATOM 1904 O O . ALA A 1 247 ? 2.852 3.068 -1.008 1.00 98.56 247 ALA A O 1
ATOM 1905 N N . ALA A 1 248 ? 1.149 4.463 -1.453 1.00 98.12 248 ALA A N 1
ATOM 1906 C CA . ALA A 1 248 ? 1.316 4.449 -2.906 1.00 98.12 248 ALA A CA 1
ATOM 1907 C C . ALA A 1 248 ? 2.699 4.972 -3.336 1.00 98.12 248 ALA A C 1
ATOM 1909 O O . ALA A 1 248 ? 3.365 4.344 -4.156 1.00 98.12 248 ALA A O 1
ATOM 1910 N N . ASP A 1 249 ? 3.167 6.065 -2.729 1.00 97.69 249 ASP A N 1
ATOM 1911 C CA . ASP A 1 249 ? 4.501 6.617 -2.981 1.00 97.69 249 ASP A CA 1
ATOM 1912 C C . ASP A 1 249 ? 5.597 5.642 -2.537 1.00 97.69 249 ASP A C 1
ATOM 1914 O O . ASP A 1 249 ? 6.600 5.464 -3.229 1.00 97.69 249 ASP A O 1
ATOM 1918 N N . SER A 1 250 ? 5.406 4.972 -1.394 1.00 98.00 250 SER A N 1
ATOM 1919 C CA . SER A 1 250 ? 6.362 3.972 -0.927 1.00 98.00 250 SER A CA 1
ATOM 1920 C C . SER A 1 250 ? 6.384 2.721 -1.794 1.00 98.00 250 SER A C 1
ATOM 1922 O O . SER A 1 250 ? 7.461 2.146 -1.929 1.00 98.00 250 SER A O 1
ATOM 1924 N N . LEU A 1 251 ? 5.241 2.287 -2.329 1.00 97.44 251 LEU A N 1
ATOM 1925 C CA . LEU A 1 251 ? 5.172 1.187 -3.285 1.00 97.44 251 LEU A CA 1
ATOM 1926 C C . LEU A 1 251 ? 5.935 1.556 -4.546 1.00 97.44 251 LEU A C 1
ATOM 1928 O O . LEU A 1 251 ? 6.797 0.797 -4.967 1.00 97.44 251 LEU A O 1
ATOM 1932 N N . LEU A 1 252 ? 5.674 2.741 -5.101 1.00 95.69 252 LEU A N 1
ATOM 1933 C CA . LEU A 1 252 ? 6.361 3.219 -6.295 1.00 95.69 252 LEU A CA 1
ATOM 1934 C C . LEU A 1 252 ? 7.878 3.280 -6.094 1.00 95.69 252 LEU A C 1
ATOM 1936 O O . LEU A 1 252 ? 8.624 2.825 -6.952 1.00 95.69 252 LEU A O 1
ATOM 1940 N N . GLY A 1 253 ? 8.329 3.756 -4.932 1.00 94.69 253 GLY A N 1
ATOM 1941 C CA . GLY A 1 253 ? 9.747 3.805 -4.575 1.00 94.69 253 GLY A CA 1
ATOM 1942 C C . GLY A 1 253 ? 10.441 2.443 -4.431 1.00 94.69 253 GLY A C 1
ATOM 1943 O O . GLY A 1 253 ? 11.657 2.420 -4.255 1.00 94.69 253 GLY A O 1
ATOM 1944 N N . MET A 1 254 ? 9.715 1.319 -4.481 1.00 94.44 254 MET A N 1
ATOM 1945 C CA . MET A 1 254 ? 10.326 -0.015 -4.523 1.00 94.44 254 MET A CA 1
ATOM 1946 C C . MET A 1 254 ? 10.801 -0.413 -5.919 1.00 94.44 254 MET A C 1
ATOM 1948 O O . MET A 1 254 ? 11.690 -1.256 -6.026 1.00 94.44 254 MET A O 1
ATOM 1952 N N . PHE A 1 255 ? 10.172 0.120 -6.968 1.00 93.75 255 PHE A N 1
ATOM 1953 C CA . PHE A 1 255 ? 10.393 -0.350 -8.329 1.00 93.75 255 PHE A CA 1
ATOM 1954 C C . PHE A 1 255 ? 11.631 0.326 -8.925 1.00 93.75 255 PHE A C 1
ATOM 1956 O O . PHE A 1 255 ? 11.760 1.549 -8.824 1.00 93.75 255 PHE A O 1
ATOM 1963 N N . PRO A 1 256 ? 12.543 -0.441 -9.550 1.00 90.81 256 PRO A N 1
ATOM 1964 C CA . PRO A 1 256 ? 13.640 0.149 -10.301 1.00 90.81 256 PRO A CA 1
ATOM 1965 C C . PRO A 1 256 ? 13.093 0.923 -11.508 1.00 90.81 256 PRO A C 1
ATOM 1967 O O . PRO A 1 256 ? 12.001 0.628 -12.007 1.00 90.81 256 PRO A O 1
ATOM 1970 N N . THR A 1 257 ? 13.855 1.906 -11.988 1.00 87.62 257 THR A N 1
ATOM 1971 C CA . THR A 1 257 ? 13.439 2.817 -13.067 1.00 87.62 257 THR A CA 1
ATOM 1972 C C . THR A 1 257 ? 12.968 2.067 -14.312 1.00 87.62 257 THR A C 1
ATOM 1974 O O . THR A 1 257 ? 12.020 2.485 -14.965 1.00 87.62 257 THR A O 1
ATOM 1977 N N . GLU A 1 258 ? 13.570 0.918 -14.614 1.00 85.62 258 GLU A N 1
ATOM 1978 C CA . GLU A 1 258 ? 13.234 0.085 -15.763 1.00 85.62 258 GLU A CA 1
ATOM 1979 C C . GLU A 1 258 ? 11.897 -0.657 -15.595 1.00 85.62 258 GLU A C 1
ATOM 1981 O O . GLU A 1 258 ? 11.194 -0.915 -16.577 1.00 85.62 258 GLU A O 1
ATOM 1986 N N . ALA A 1 259 ? 11.511 -0.994 -14.358 1.00 86.31 259 ALA A N 1
ATOM 1987 C CA . ALA A 1 259 ? 10.264 -1.699 -14.052 1.00 86.31 259 ALA A CA 1
ATOM 1988 C C . ALA A 1 259 ? 9.034 -0.778 -14.106 1.00 86.31 259 ALA A C 1
ATOM 1990 O O . ALA A 1 259 ? 7.926 -1.237 -14.396 1.00 86.31 259 ALA A O 1
ATOM 1991 N N . CYS A 1 260 ? 9.219 0.521 -13.866 1.00 88.31 260 CYS A N 1
ATOM 1992 C CA . CYS A 1 260 ? 8.150 1.517 -13.898 1.00 88.31 260 CYS A CA 1
ATOM 1993 C C . CYS A 1 260 ? 7.391 1.537 -15.245 1.00 88.31 260 CYS A C 1
ATOM 1995 O O . CYS A 1 260 ? 6.195 1.227 -15.260 1.00 88.31 260 CYS A O 1
ATOM 1997 N N . PRO A 1 261 ? 8.033 1.806 -16.399 1.00 85.25 261 PRO A N 1
ATOM 1998 C CA . PRO A 1 261 ? 7.340 1.806 -17.684 1.00 85.25 261 PRO A CA 1
ATOM 1999 C C . PRO A 1 261 ? 7.023 0.391 -18.185 1.00 85.25 261 PRO A C 1
ATOM 2001 O O . PRO A 1 261 ? 6.026 0.193 -18.873 1.00 85.25 261 PRO A O 1
ATOM 2004 N N . SER A 1 262 ? 7.837 -0.614 -17.849 1.00 84.06 262 SER A N 1
ATOM 2005 C CA . SER A 1 262 ? 7.678 -1.963 -18.407 1.00 84.06 262 SER A CA 1
ATOM 2006 C C . SER A 1 262 ? 6.575 -2.790 -17.740 1.00 84.06 262 SER A C 1
ATOM 2008 O O . SER A 1 262 ? 5.982 -3.640 -18.411 1.00 84.06 262 SER A O 1
ATOM 2010 N N . VAL A 1 263 ? 6.288 -2.539 -16.457 1.00 88.31 263 VAL A N 1
ATOM 2011 C CA . VAL A 1 263 ? 5.283 -3.263 -15.661 1.00 88.31 263 VAL A CA 1
ATOM 2012 C C . VAL A 1 263 ? 4.174 -2.322 -15.193 1.00 88.31 263 VAL A C 1
ATOM 2014 O O . VAL A 1 263 ? 3.006 -2.540 -15.521 1.00 88.31 263 VAL A O 1
ATOM 2017 N N . LEU A 1 264 ? 4.518 -1.256 -14.462 1.00 92.06 264 LEU A N 1
ATOM 2018 C CA . LEU A 1 264 ? 3.517 -0.424 -13.783 1.00 92.06 264 LEU A CA 1
ATOM 2019 C C . LEU A 1 264 ? 2.673 0.418 -14.737 1.00 92.06 264 LEU A C 1
ATOM 2021 O O . LEU A 1 264 ? 1.498 0.643 -14.455 1.00 92.06 264 LEU A O 1
ATOM 2025 N N . LEU A 1 265 ? 3.221 0.849 -15.877 1.00 90.81 265 LEU A N 1
ATOM 2026 C CA . LEU A 1 265 ? 2.447 1.586 -16.879 1.00 90.81 265 LEU A CA 1
ATOM 2027 C C . LEU A 1 265 ? 1.226 0.782 -17.347 1.00 90.81 265 LEU A C 1
ATOM 2029 O O . LEU A 1 265 ? 0.117 1.312 -17.382 1.00 90.81 265 LEU A O 1
ATOM 2033 N N . THR A 1 266 ? 1.408 -0.506 -17.647 1.00 88.75 266 THR A N 1
ATOM 2034 C CA . THR A 1 266 ? 0.309 -1.386 -18.076 1.00 88.75 266 THR A CA 1
ATOM 2035 C C . THR A 1 266 ? -0.747 -1.517 -16.979 1.00 88.75 266 THR A C 1
ATOM 2037 O O . THR A 1 266 ? -1.942 -1.396 -17.254 1.00 88.75 266 THR A O 1
ATOM 2040 N N . GLU A 1 267 ? -0.312 -1.689 -15.730 1.00 92.12 267 GLU A N 1
ATOM 2041 C CA . GLU A 1 267 ? -1.205 -1.796 -14.573 1.00 92.12 267 GLU A CA 1
ATOM 2042 C C . GLU A 1 267 ? -2.009 -0.505 -14.351 1.00 92.12 267 GLU A C 1
ATOM 2044 O O . GLU A 1 267 ? -3.226 -0.539 -14.164 1.00 92.12 267 GLU A O 1
ATOM 2049 N N . PHE A 1 268 ? -1.369 0.664 -14.449 1.00 93.81 268 PHE A N 1
ATOM 2050 C CA . PHE A 1 268 ? -2.057 1.946 -14.308 1.00 93.81 268 PHE A CA 1
ATOM 2051 C C . PHE A 1 268 ? -3.003 2.234 -15.467 1.00 93.81 268 PHE A C 1
ATOM 2053 O O . PHE A 1 268 ? -4.105 2.728 -15.230 1.00 93.81 268 PHE A O 1
ATOM 2060 N N . LEU A 1 269 ? -2.653 1.878 -16.704 1.00 91.38 269 LEU A N 1
ATOM 2061 C CA . LEU A 1 269 ? -3.576 1.987 -17.834 1.00 91.38 269 LEU A CA 1
ATOM 2062 C C . LEU A 1 269 ? -4.800 1.076 -17.653 1.00 91.38 269 LEU A C 1
ATOM 2064 O O . LEU A 1 269 ? -5.923 1.504 -17.934 1.00 91.38 269 LEU A O 1
ATOM 2068 N N . ALA A 1 270 ? -4.617 -0.146 -17.143 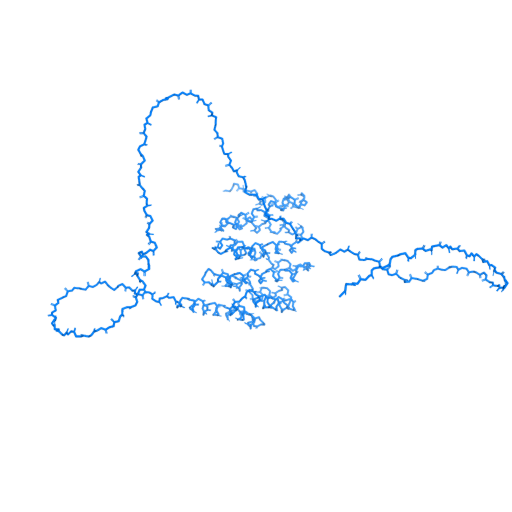1.00 91.81 270 ALA A N 1
ATOM 2069 C CA . ALA A 1 270 ? -5.722 -1.044 -16.808 1.00 91.81 270 ALA A CA 1
ATOM 2070 C C . ALA A 1 270 ? -6.614 -0.452 -15.703 1.00 91.81 270 ALA A C 1
ATOM 2072 O O . ALA A 1 270 ? -7.838 -0.379 -15.858 1.00 91.81 270 ALA A O 1
ATOM 2073 N N . TYR A 1 271 ? -6.008 0.067 -14.633 1.00 94.06 271 TYR A N 1
ATOM 2074 C CA . TYR A 1 271 ? -6.712 0.749 -13.548 1.00 94.06 271 TYR A CA 1
ATOM 2075 C C . TYR A 1 271 ? -7.504 1.978 -14.041 1.00 94.06 271 TYR A C 1
ATOM 2077 O O . TYR A 1 271 ? -8.660 2.181 -13.660 1.00 94.06 271 TYR A O 1
ATOM 2085 N N . LEU A 1 272 ? -6.924 2.774 -14.947 1.00 93.44 272 LEU A N 1
ATOM 2086 C CA . LEU A 1 272 ? -7.556 3.955 -15.544 1.00 93.44 272 LEU A CA 1
ATOM 2087 C C . LEU A 1 272 ? -8.742 3.603 -16.452 1.00 93.44 272 LEU A C 1
ATOM 2089 O O . LEU A 1 272 ? -9.749 4.321 -16.427 1.00 93.44 272 LEU A O 1
ATOM 2093 N N . LYS A 1 273 ? -8.649 2.508 -17.218 1.00 92.06 273 LYS A N 1
ATOM 2094 C CA . LYS A 1 273 ? -9.751 1.982 -18.046 1.00 92.06 273 LYS A CA 1
ATOM 2095 C C . LYS A 1 273 ? -10.897 1.421 -17.194 1.00 92.06 273 LYS A C 1
ATOM 2097 O O . LYS A 1 273 ? -12.050 1.478 -17.614 1.00 92.06 273 LYS A O 1
ATOM 2102 N N . GLY A 1 274 ? -10.596 0.915 -15.999 1.00 90.69 274 GLY A N 1
ATOM 2103 C CA . GLY A 1 274 ? -11.580 0.350 -15.078 1.00 90.69 274 GLY A CA 1
ATOM 2104 C C . GLY A 1 274 ? -12.520 1.368 -14.416 1.00 90.69 274 GLY A C 1
ATOM 2105 O O . GLY A 1 274 ? -12.474 2.587 -14.636 1.00 90.69 274 GLY A O 1
ATOM 2106 N N . SER A 1 275 ? -13.368 0.854 -13.521 1.00 86.00 275 SER A N 1
ATOM 2107 C CA . SER A 1 275 ? -14.318 1.625 -12.703 1.00 86.00 275 SER A CA 1
ATOM 2108 C C . SER A 1 275 ? -13.673 2.278 -11.469 1.00 86.00 275 SER A C 1
ATOM 2110 O O . SER A 1 275 ? -14.327 2.444 -10.439 1.00 86.00 275 SER A O 1
ATOM 2112 N N . ALA A 1 276 ? -12.384 2.619 -11.551 1.00 89.25 276 ALA A N 1
ATOM 2113 C CA . ALA A 1 276 ? -11.650 3.259 -10.468 1.00 89.25 276 ALA A CA 1
ATOM 2114 C C . ALA A 1 276 ? -12.230 4.638 -10.119 1.00 89.25 276 ALA A C 1
ATOM 2116 O O . ALA A 1 276 ? -12.780 5.353 -10.964 1.00 89.25 276 ALA A O 1
ATOM 2117 N N . LYS A 1 277 ? -12.082 5.045 -8.860 1.00 92.50 277 LYS A N 1
ATOM 2118 C CA . LYS A 1 277 ? -12.607 6.329 -8.381 1.00 92.50 277 LYS A CA 1
ATOM 2119 C C . LYS A 1 277 ? -11.730 7.491 -8.842 1.00 92.50 277 LYS A C 1
ATOM 2121 O O . LYS A 1 277 ? -10.509 7.366 -8.917 1.00 92.50 277 LYS A O 1
ATOM 2126 N N . TRP A 1 278 ? -12.347 8.651 -9.080 1.00 95.88 278 TRP A N 1
ATOM 2127 C CA . TRP A 1 278 ? -11.670 9.826 -9.644 1.00 95.88 278 TRP A CA 1
ATOM 2128 C C . TRP A 1 278 ? -10.355 10.217 -8.938 1.00 95.88 278 TRP A C 1
ATOM 2130 O O . TRP A 1 278 ? -9.353 10.343 -9.638 1.00 95.88 278 TRP A O 1
ATOM 2140 N N . PRO A 1 279 ? -10.273 10.329 -7.592 1.00 96.25 279 PRO A N 1
ATOM 2141 C CA . PRO A 1 279 ? -9.007 10.658 -6.928 1.00 96.25 279 PRO A CA 1
ATOM 2142 C C . PRO A 1 279 ? -7.891 9.641 -7.198 1.00 96.25 279 PRO A C 1
ATOM 2144 O O . PRO A 1 279 ? -6.747 10.028 -7.415 1.00 96.25 279 PRO A O 1
ATOM 2147 N N . GLY A 1 280 ? -8.239 8.353 -7.247 1.00 96.94 280 GLY A N 1
ATOM 2148 C CA . GLY A 1 280 ? -7.305 7.290 -7.600 1.00 96.94 280 GLY A CA 1
ATOM 2149 C C . GLY A 1 280 ? -6.839 7.395 -9.051 1.00 96.94 280 GLY A C 1
ATOM 2150 O O . GLY A 1 280 ? -5.649 7.258 -9.311 1.00 96.94 280 GLY A O 1
ATOM 2151 N N . LYS A 1 281 ? -7.746 7.704 -9.994 1.00 96.88 281 LYS A N 1
ATOM 2152 C CA . LYS A 1 281 ? -7.381 7.940 -11.403 1.00 96.88 281 LYS A CA 1
ATOM 2153 C C . LYS A 1 281 ? -6.406 9.112 -11.545 1.00 96.88 281 LYS A C 1
ATOM 2155 O O . LYS A 1 281 ? -5.423 8.997 -12.264 1.00 96.88 281 LYS A O 1
ATOM 2160 N N . ILE A 1 282 ? -6.634 10.211 -10.823 1.00 97.44 282 ILE A N 1
ATOM 2161 C CA . ILE A 1 282 ? -5.724 11.366 -10.835 1.00 97.44 282 ILE A CA 1
ATOM 2162 C C . ILE A 1 282 ? -4.337 11.006 -10.296 1.00 97.44 282 ILE A C 1
ATOM 2164 O O . ILE A 1 282 ? -3.340 11.430 -10.870 1.00 97.44 282 ILE A O 1
ATOM 2168 N N . ALA A 1 283 ? -4.247 10.228 -9.217 1.00 97.00 283 ALA A N 1
ATOM 2169 C CA . ALA A 1 283 ? -2.953 9.787 -8.701 1.00 97.00 283 ALA A CA 1
ATOM 2170 C C . ALA A 1 283 ? -2.231 8.829 -9.662 1.00 97.00 283 ALA A C 1
ATOM 2172 O O . ALA A 1 283 ? -1.037 8.996 -9.885 1.00 97.00 283 ALA A O 1
ATOM 2173 N N . ALA A 1 284 ? -2.954 7.898 -10.293 1.00 96.62 284 ALA A N 1
ATOM 2174 C CA . ALA A 1 284 ? -2.386 7.022 -11.317 1.00 96.62 284 ALA A CA 1
ATOM 2175 C C . ALA A 1 284 ? -1.837 7.818 -12.514 1.00 96.62 284 ALA A C 1
ATOM 2177 O O . ALA A 1 284 ? -0.724 7.553 -12.954 1.00 96.62 284 ALA A O 1
ATOM 2178 N N . LEU A 1 285 ? -2.565 8.837 -12.993 1.00 95.88 285 LEU A N 1
ATOM 2179 C CA . LEU A 1 285 ? -2.083 9.724 -14.060 1.00 95.88 285 LEU A CA 1
ATOM 2180 C C . LEU A 1 285 ? -0.796 10.454 -13.664 1.00 95.88 285 LEU A C 1
ATOM 2182 O O . LEU A 1 285 ? 0.145 10.464 -14.441 1.00 95.88 285 LEU A O 1
ATOM 2186 N N . LYS A 1 286 ? -0.705 10.970 -12.432 1.00 95.75 286 LYS A N 1
ATOM 2187 C CA . LYS A 1 286 ? 0.529 11.609 -11.942 1.00 95.75 286 LYS A CA 1
ATOM 2188 C C . LYS A 1 286 ? 1.724 10.657 -11.919 1.00 95.75 286 LYS A C 1
ATOM 2190 O O . LYS A 1 286 ? 2.848 11.089 -12.151 1.00 95.75 286 LYS A O 1
ATOM 2195 N N . PHE A 1 287 ? 1.505 9.379 -11.614 1.00 95.19 287 PHE A N 1
ATOM 2196 C CA . PHE A 1 287 ? 2.575 8.387 -11.695 1.00 95.19 287 PHE A CA 1
ATOM 2197 C C . PHE A 1 287 ? 2.964 8.082 -13.142 1.00 95.19 287 PHE A C 1
ATOM 2199 O O . PHE A 1 287 ? 4.149 7.955 -13.421 1.00 95.19 287 PHE A O 1
ATOM 2206 N N . VAL A 1 288 ? 2.000 8.032 -14.066 1.00 92.81 288 VAL A N 1
ATOM 2207 C CA . VAL A 1 288 ? 2.287 7.907 -15.503 1.00 92.81 288 VAL A CA 1
ATOM 2208 C C . VAL A 1 288 ? 3.094 9.105 -16.010 1.00 92.81 288 VAL A C 1
ATOM 2210 O O . VAL A 1 288 ? 4.109 8.895 -16.667 1.00 92.81 288 VAL A O 1
ATOM 2213 N N . ASP A 1 289 ? 2.708 10.333 -15.655 1.00 91.94 289 ASP A N 1
ATOM 2214 C CA . ASP A 1 289 ? 3.453 11.550 -16.008 1.00 91.94 289 ASP A CA 1
ATOM 2215 C C . ASP A 1 289 ? 4.898 11.467 -15.494 1.00 91.94 289 ASP A C 1
ATOM 2217 O O . ASP A 1 289 ? 5.850 11.673 -16.245 1.00 91.94 289 ASP A O 1
ATOM 2221 N N . ARG A 1 290 ? 5.074 11.041 -14.237 1.00 91.44 290 ARG A N 1
ATOM 2222 C CA . ARG A 1 290 ? 6.395 10.821 -13.642 1.00 91.44 290 ARG A CA 1
ATOM 2223 C C . ARG A 1 290 ? 7.219 9.782 -14.406 1.00 91.44 290 ARG A C 1
ATOM 2225 O O . ARG A 1 290 ? 8.421 9.960 -14.567 1.00 91.44 290 ARG A O 1
ATOM 2232 N N . PHE A 1 291 ? 6.605 8.704 -14.889 1.00 89.81 291 PHE A N 1
ATOM 2233 C CA . PHE A 1 291 ? 7.318 7.702 -15.687 1.00 89.81 291 PHE A CA 1
ATOM 2234 C C . PHE A 1 291 ? 7.790 8.268 -17.018 1.00 89.81 291 PHE A C 1
ATOM 2236 O O . PHE A 1 291 ? 8.891 7.935 -17.442 1.00 89.81 291 PHE A O 1
ATOM 2243 N N . ILE A 1 292 ? 6.989 9.118 -17.656 1.00 84.25 292 ILE A N 1
ATOM 2244 C CA . ILE A 1 292 ? 7.362 9.775 -18.912 1.00 84.25 292 ILE A CA 1
ATOM 2245 C C . ILE A 1 292 ? 8.565 10.705 -18.696 1.00 84.25 292 ILE A C 1
ATOM 2247 O O . ILE A 1 292 ? 9.438 10.777 -19.555 1.00 84.25 292 ILE A O 1
ATOM 2251 N N . GLU A 1 293 ? 8.631 11.386 -17.551 1.00 86.38 293 GLU A N 1
ATOM 2252 C CA . GLU A 1 293 ? 9.729 12.299 -17.213 1.00 86.38 293 GLU A CA 1
ATOM 2253 C C . GLU A 1 293 ? 11.013 11.577 -16.764 1.00 86.38 293 GLU A C 1
ATOM 2255 O O . GLU A 1 293 ? 12.112 12.022 -17.091 1.00 86.38 293 GLU A O 1
ATOM 2260 N N . GLU A 1 294 ? 10.892 10.480 -16.007 1.00 85.44 294 GLU A N 1
ATOM 2261 C CA . GLU A 1 294 ? 12.032 9.802 -15.368 1.00 85.44 294 GLU A CA 1
ATOM 2262 C C . GLU A 1 294 ? 12.567 8.592 -16.156 1.00 85.44 294 GLU A C 1
ATOM 2264 O O . GLU A 1 294 ? 13.693 8.153 -15.906 1.00 85.44 294 GLU A O 1
ATOM 2269 N N . SER A 1 295 ? 11.796 8.030 -17.095 1.00 82.44 295 SER A N 1
ATOM 2270 C CA . SER A 1 295 ? 12.207 6.825 -17.830 1.00 82.44 295 SER A CA 1
ATOM 2271 C C . SER A 1 295 ? 13.014 7.160 -19.089 1.00 82.44 295 SER A C 1
ATOM 2273 O O . SER A 1 295 ? 12.658 8.084 -19.822 1.00 82.44 295 SER A O 1
ATOM 2275 N N . PRO A 1 296 ? 14.053 6.370 -19.421 1.00 81.38 296 PRO A N 1
ATOM 2276 C CA . PRO A 1 296 ? 14.717 6.441 -20.720 1.00 81.38 296 PRO A CA 1
ATOM 2277 C C . PRO A 1 296 ? 13.723 6.285 -21.883 1.00 81.38 296 PRO A C 1
ATOM 2279 O O . PRO A 1 296 ? 12.849 5.415 -21.834 1.00 81.38 296 PRO A O 1
ATOM 2282 N N . ALA A 1 297 ? 13.890 7.090 -22.939 1.00 75.81 297 ALA A N 1
ATOM 2283 C CA . ALA A 1 297 ? 12.987 7.123 -24.096 1.00 75.81 297 ALA A CA 1
ATOM 2284 C C . ALA A 1 297 ? 12.771 5.731 -24.721 1.00 75.81 297 ALA A C 1
ATOM 2286 O O . ALA A 1 297 ? 11.631 5.336 -24.963 1.00 75.81 297 ALA A O 1
ATOM 2287 N N . ASP A 1 298 ? 13.844 4.947 -24.851 1.00 76.38 298 ASP A N 1
ATOM 2288 C CA . ASP A 1 298 ? 13.815 3.600 -25.432 1.00 76.38 298 ASP A CA 1
ATOM 2289 C C . ASP A 1 298 ? 12.839 2.650 -24.704 1.00 76.38 298 ASP A C 1
ATOM 2291 O O . ASP A 1 298 ? 12.177 1.820 -25.328 1.00 76.38 298 ASP A O 1
ATOM 2295 N N . LEU A 1 299 ? 12.708 2.774 -23.374 1.00 75.12 299 LEU A N 1
ATOM 2296 C CA . LEU A 1 299 ? 11.813 1.925 -22.574 1.00 75.12 299 LEU A CA 1
ATOM 2297 C C . LEU A 1 299 ? 10.343 2.316 -22.720 1.00 75.12 299 LEU A C 1
ATOM 2299 O O . LEU A 1 299 ? 9.461 1.461 -22.612 1.00 75.12 299 LEU A O 1
ATOM 2303 N N . LEU A 1 300 ? 10.077 3.599 -22.959 1.00 71.62 300 LEU A N 1
ATOM 2304 C CA . LEU A 1 300 ? 8.729 4.098 -23.195 1.00 71.62 300 LEU A CA 1
ATOM 2305 C C . LEU A 1 300 ? 8.237 3.649 -24.574 1.00 71.62 300 LEU A C 1
ATOM 2307 O O . LEU A 1 300 ? 7.122 3.135 -24.686 1.00 71.62 300 LEU A O 1
ATOM 2311 N N . GLU A 1 301 ? 9.073 3.766 -25.609 1.00 73.62 301 GLU A N 1
ATOM 2312 C CA . GLU A 1 301 ? 8.721 3.413 -26.992 1.00 73.62 301 GLU A CA 1
ATOM 2313 C C . GLU A 1 301 ? 8.236 1.959 -27.138 1.00 73.62 301 GLU A C 1
ATOM 2315 O O . GLU A 1 301 ? 7.259 1.699 -27.843 1.00 73.62 301 GLU A O 1
ATOM 2320 N N . LEU A 1 302 ? 8.833 1.024 -26.390 1.00 68.88 302 LEU A N 1
ATOM 2321 C CA . LEU A 1 302 ? 8.453 -0.396 -26.370 1.00 68.88 302 LEU A CA 1
ATOM 2322 C C . LEU A 1 302 ? 7.022 -0.659 -25.870 1.00 68.88 302 LEU A C 1
ATOM 2324 O O . LEU A 1 302 ? 6.433 -1.680 -26.217 1.00 68.88 302 LEU A O 1
ATOM 2328 N N . ARG A 1 303 ? 6.462 0.231 -25.042 1.00 68.06 303 ARG A N 1
ATOM 2329 C CA . ARG A 1 303 ? 5.123 0.083 -24.439 1.00 68.06 303 ARG A CA 1
ATOM 2330 C C . ARG A 1 303 ? 4.106 1.097 -24.951 1.00 68.06 303 ARG A C 1
ATOM 2332 O O . ARG A 1 303 ? 2.909 0.912 -24.748 1.00 68.06 303 ARG A O 1
ATOM 2339 N N . PHE A 1 304 ? 4.547 2.135 -25.661 1.00 63.81 304 PHE A N 1
ATOM 2340 C CA . PHE A 1 304 ? 3.661 3.154 -26.226 1.00 63.81 304 PHE A CA 1
ATOM 2341 C C . PHE A 1 304 ? 2.654 2.585 -27.236 1.00 63.81 304 PHE A C 1
ATOM 2343 O O . PHE A 1 304 ? 1.542 3.101 -27.338 1.00 63.81 304 PHE A O 1
ATOM 2350 N N . VAL A 1 305 ? 2.995 1.490 -27.926 1.00 63.91 305 VAL A N 1
ATOM 2351 C CA . VAL A 1 305 ? 2.065 0.783 -28.825 1.00 63.91 305 VAL A CA 1
ATOM 2352 C C . VAL A 1 305 ? 0.812 0.307 -28.076 1.00 63.91 305 VAL A C 1
ATOM 2354 O O . VAL A 1 305 ? -0.290 0.433 -28.603 1.00 63.91 305 VAL A O 1
ATOM 2357 N N . ASP A 1 306 ? 0.957 -0.145 -26.826 1.00 63.31 306 ASP A N 1
ATOM 2358 C CA . ASP A 1 306 ? -0.159 -0.599 -25.980 1.00 63.31 306 ASP A CA 1
ATOM 2359 C C . ASP A 1 306 ? -0.939 0.572 -25.343 1.00 63.31 306 ASP A C 1
ATOM 2361 O O . ASP A 1 306 ? -2.090 0.420 -24.914 1.00 63.31 306 ASP A O 1
ATOM 2365 N N . ALA A 1 307 ? -0.315 1.752 -25.262 1.00 60.00 307 ALA A N 1
ATOM 2366 C CA . ALA A 1 307 ? -0.891 2.955 -24.664 1.00 60.00 307 ALA A CA 1
ATOM 2367 C C . ALA A 1 307 ? -1.807 3.731 -25.626 1.00 60.00 307 ALA A C 1
ATOM 2369 O O . ALA A 1 307 ? -2.714 4.436 -25.175 1.00 60.00 307 ALA A O 1
ATOM 2370 N N . ILE A 1 308 ? -1.608 3.594 -26.940 1.00 63.12 308 ILE A N 1
ATOM 2371 C CA . ILE A 1 308 ? -2.464 4.219 -27.951 1.00 63.12 308 ILE A CA 1
ATOM 2372 C C . ILE A 1 308 ? -3.733 3.368 -28.106 1.00 63.12 308 ILE A C 1
ATOM 2374 O O . ILE A 1 308 ? -3.638 2.195 -28.466 1.00 63.12 308 ILE A O 1
ATOM 2378 N N . PRO A 1 309 ? -4.942 3.921 -27.882 1.00 59.25 309 PRO A N 1
ATOM 2379 C CA . PRO A 1 309 ? -6.174 3.200 -28.167 1.00 59.25 309 PRO A CA 1
ATOM 2380 C C . PRO A 1 309 ? -6.231 2.876 -29.662 1.00 59.25 309 PRO A C 1
ATOM 2382 O O . PRO A 1 309 ? -6.435 3.768 -30.492 1.00 59.25 309 PRO A O 1
ATOM 2385 N N . SER A 1 310 ? -6.044 1.608 -30.025 1.00 57.53 310 SER A N 1
ATOM 2386 C CA . SER A 1 310 ? -6.329 1.163 -31.380 1.00 57.53 310 SER A CA 1
ATOM 2387 C C . SER A 1 310 ? -7.841 1.228 -31.587 1.00 57.53 310 SER A C 1
ATOM 2389 O O . SER A 1 310 ? -8.631 0.789 -30.750 1.00 57.53 310 SER A O 1
ATOM 2391 N N . LYS A 1 311 ? -8.269 1.850 -32.689 1.00 46.47 311 LYS A N 1
ATOM 2392 C CA . LYS A 1 311 ? -9.662 1.758 -33.127 1.00 46.47 311 LYS A CA 1
ATOM 2393 C C . LYS A 1 311 ? -9.896 0.313 -33.578 1.00 46.47 311 LYS A C 1
ATOM 2395 O O . LYS A 1 311 ? -9.497 -0.032 -34.687 1.00 46.47 311 LYS A O 1
ATOM 2400 N N . SER A 1 312 ? -10.475 -0.513 -32.710 1.00 43.25 312 SER A N 1
ATOM 2401 C CA . SER A 1 312 ? -11.096 -1.794 -33.070 1.00 43.25 312 SER A CA 1
ATOM 2402 C C . SER A 1 312 ? -12.599 -1.621 -33.212 1.00 43.25 312 SER A C 1
ATOM 2404 O O . SER A 1 312 ? -13.181 -1.061 -32.252 1.00 43.25 312 SER A O 1
#

Foldseek 3Di:
DDDDDDDDDDDDDDDDDDDDDDDDDDDDDDDDDDDDDDDDDDDDDDDDDDDDDDDDDDDDDDDDDDDDDDDDDDDDDDDDDDPVVVVVVPDDDDDDDDDDDDDDDDDDDDPPPPPPVPDPLQVVLLVVLLVQLVPFPCVVLNVLLVQLLVDPDLVSLLVSLLVSLVVDVVVHLCCCVNRVLLSNLVSQLDLSRDPSSNLSSLSSLLNNLQSCAPPPPSLVSNLSCLQSLLLQCPHPDPSSVVSSVSSNVSSVNRDDLLCLLVPNVVSLLVCLPDPGDPSSNVVSVVSVVVNVVRHDPVSNVVCVVVVDDDDD

Secondary structure (DSSP, 8-state):
-------------------------------------------------------------PPPP-----PPPPP--PPPPPHHHHHTT-PPPPP----------------------SSHHHHHHHHHHHHHHHTSS-GGGHHHHHHHHH-SSHHHHHHHHHHHHHHHHHH-TTHHHHTTHHHHHHHHT-TTS-HHHHHHHHHHHHHHHHHHTT-TTGGGGGGGGHHHHHHHTT-SSHHHHHHHHHHHHHHHTTS-TTHIIIIIHHHHHHHHHTT--HHHHHHHHHHHHHHHHHS-HHHHHHHHHHHS----

Radius of gyration: 35.94 Å; chains: 1; bounding box: 135×73×83 Å

Sequence (312 aa):
MPPKFNPNVNTFQPGGDNQNPEGSNQQGYQGSNGYGNNNNNYQKNYNKNYNNNQQQYQGYNARTPTPKGAPIKAKKGNKMVSIDDFLKTQEPATPEPESLVATPDSLSGMSTPMSHAASTSSLASMASLNTALQKLSVEPLKANLINLQNSQKISEAREECDQIAEIMFSYGASSINDWQITEVIKSLSRPKNPALIRESSMLLLQTISRKFAGKTPYEAYFVQFFGPALDLLSDKENTVKRAAQAAADSLLGMFPTEACPSVLLTEFLAYLKGSAKWPGKIAALKFVDRFIEESPADLLELRFVDAIPSKS

InterPro domains:
  IPR011989 Armadillo-like helical [G3DSA:1.25.10.10] (131-310)
  IPR016024 Armadillo-type fold [SSF48371] (174-301)

pLDDT: mean 70.29, std 26.53, range [28.41, 98.56]

Organism: Candida boidinii (NCBI:txid5477)